Protein AF-A0A7W0HEV1-F1 (afdb_monomer)

Radius of gyration: 29.66 Å; Cα contacts (8 Å, |Δi|>4): 261; chains: 1; bounding box: 77×76×91 Å

Structure (mmCIF, N/CA/C/O backbone):
data_AF-A0A7W0HEV1-F1
#
_entry.id   AF-A0A7W0HEV1-F1
#
loop_
_atom_site.group_PDB
_atom_site.id
_atom_site.type_symbol
_atom_site.label_atom_id
_atom_site.label_alt_id
_atom_site.label_comp_id
_atom_site.label_asym_id
_atom_site.label_entity_id
_atom_site.label_seq_id
_atom_site.pdbx_PDB_ins_code
_atom_site.Cartn_x
_atom_site.Cartn_y
_atom_site.Cartn_z
_atom_site.occupancy
_atom_site.B_iso_or_equiv
_atom_site.auth_seq_id
_atom_site.auth_comp_id
_atom_site.auth_asym_id
_atom_site.auth_atom_id
_atom_site.pdbx_PDB_model_num
ATOM 1 N N . MET A 1 1 ? 50.557 -31.890 29.088 1.00 44.44 1 MET A N 1
ATOM 2 C CA . MET A 1 1 ? 49.153 -32.323 28.940 1.00 44.44 1 MET A CA 1
ATOM 3 C C . MET A 1 1 ? 48.335 -31.052 28.917 1.00 44.44 1 MET A C 1
ATOM 5 O O . MET A 1 1 ? 48.444 -30.277 29.854 1.00 44.44 1 MET A O 1
ATOM 9 N N . ALA A 1 2 ? 47.738 -30.765 27.765 1.00 43.56 2 ALA A N 1
ATOM 10 C CA . ALA A 1 2 ? 47.211 -29.458 27.396 1.00 43.56 2 ALA A CA 1
ATOM 11 C C . ALA A 1 2 ? 45.833 -29.203 28.022 1.00 43.56 2 ALA A C 1
ATOM 13 O O . ALA A 1 2 ? 44.987 -30.096 28.024 1.00 43.56 2 ALA A O 1
ATOM 14 N N . GLU A 1 3 ? 45.642 -27.990 28.539 1.00 41.56 3 GLU A N 1
ATOM 15 C CA . GLU A 1 3 ? 44.347 -27.442 28.951 1.00 41.56 3 GLU A CA 1
ATOM 16 C C . GLU A 1 3 ? 43.395 -27.307 27.748 1.00 41.56 3 GLU A C 1
ATOM 18 O O . GLU A 1 3 ? 43.849 -27.019 26.635 1.00 41.56 3 GLU A O 1
ATOM 23 N N . PRO A 1 4 ? 42.076 -27.481 27.942 1.00 41.31 4 PRO A N 1
ATOM 24 C CA . PRO A 1 4 ? 41.099 -27.269 26.888 1.00 41.31 4 PRO A CA 1
ATOM 25 C C . PRO A 1 4 ? 40.810 -25.771 26.730 1.00 41.31 4 PRO A C 1
ATOM 27 O O . PRO A 1 4 ? 40.399 -25.103 27.675 1.00 41.31 4 PRO A O 1
ATOM 30 N N . GLN A 1 5 ? 41.012 -25.244 25.519 1.00 38.47 5 GLN A N 1
ATOM 31 C CA . GLN A 1 5 ? 40.600 -23.887 25.171 1.00 38.47 5 GLN A CA 1
ATOM 32 C C . GLN A 1 5 ? 39.076 -23.808 25.036 1.00 38.47 5 GLN A C 1
ATOM 34 O O . GLN A 1 5 ? 38.483 -24.450 24.168 1.00 38.47 5 GLN A O 1
ATOM 39 N N . GLU A 1 6 ? 38.456 -22.989 25.883 1.00 37.66 6 GLU A N 1
ATOM 40 C CA . GLU A 1 6 ? 37.070 -22.555 25.743 1.00 37.66 6 GLU A CA 1
ATOM 41 C C . GLU A 1 6 ? 36.923 -21.693 24.479 1.00 37.66 6 GLU A C 1
ATOM 43 O O . GLU A 1 6 ? 37.482 -20.599 24.370 1.00 37.66 6 GLU A O 1
ATOM 48 N N . SER A 1 7 ? 36.162 -22.179 23.495 1.00 38.53 7 SER A N 1
ATOM 49 C CA . SER A 1 7 ? 35.785 -21.383 22.330 1.00 38.53 7 SER A CA 1
ATOM 50 C C . SER A 1 7 ? 34.657 -20.423 22.717 1.00 38.53 7 SER A C 1
ATOM 52 O O . SER A 1 7 ? 33.479 -20.793 22.732 1.00 38.53 7 SER A O 1
ATOM 54 N N . HIS A 1 8 ? 34.999 -19.175 23.020 1.00 38.31 8 HIS A N 1
ATOM 55 C CA . HIS A 1 8 ? 34.017 -18.102 23.136 1.00 38.31 8 HIS A CA 1
ATOM 56 C C . HIS A 1 8 ? 33.424 -17.788 21.755 1.00 38.31 8 HIS A C 1
ATOM 58 O O . HIS A 1 8 ? 34.002 -17.052 20.957 1.00 38.31 8 HIS A O 1
ATOM 64 N N . ALA A 1 9 ? 32.248 -18.350 21.478 1.00 36.09 9 ALA A N 1
ATOM 65 C CA . ALA A 1 9 ? 31.390 -17.923 20.383 1.00 36.09 9 ALA A CA 1
ATOM 66 C C . ALA A 1 9 ? 30.832 -16.526 20.706 1.00 36.09 9 ALA A C 1
ATOM 68 O O . ALA A 1 9 ? 29.976 -16.354 21.575 1.00 36.09 9 ALA A O 1
ATOM 69 N N . THR A 1 10 ? 31.337 -15.505 20.022 1.00 37.16 10 THR A N 1
ATOM 70 C CA . THR A 1 10 ? 30.823 -14.138 20.089 1.00 37.16 10 THR A CA 1
ATOM 71 C C . THR A 1 10 ? 29.495 -14.054 19.336 1.00 37.16 10 THR A C 1
ATOM 73 O O . THR A 1 10 ? 29.441 -13.936 18.116 1.00 37.16 10 THR A O 1
ATOM 76 N N . ALA A 1 11 ? 28.387 -14.112 20.076 1.00 34.09 11 ALA A N 1
ATOM 77 C CA . ALA A 1 11 ? 27.060 -13.811 19.554 1.00 34.09 11 ALA A CA 1
ATOM 78 C C . ALA A 1 11 ? 26.985 -12.323 19.160 1.00 34.09 11 ALA A C 1
ATOM 80 O O . ALA A 1 11 ? 26.887 -11.440 20.018 1.00 34.09 11 ALA A O 1
ATOM 81 N N . SER A 1 12 ? 27.043 -12.028 17.858 1.00 35.62 12 SER A N 1
ATOM 82 C CA . SER A 1 12 ? 26.812 -10.680 17.341 1.00 35.62 12 SER A CA 1
ATOM 83 C C . SER A 1 12 ? 25.342 -10.308 17.543 1.00 35.62 12 SER A C 1
ATOM 85 O O . SER A 1 12 ? 24.451 -10.810 16.859 1.00 35.62 12 SER A O 1
ATOM 87 N N . LYS A 1 13 ? 25.076 -9.421 18.503 1.00 33.53 13 LYS A N 1
ATOM 88 C CA . LYS A 1 13 ? 23.763 -8.799 18.696 1.00 33.53 13 LYS A CA 1
ATOM 89 C C . LYS A 1 13 ? 23.487 -7.846 17.531 1.00 33.53 13 LYS A C 1
ATOM 91 O O . LYS A 1 13 ? 23.897 -6.687 17.567 1.00 33.53 13 LYS A O 1
ATOM 96 N N . THR A 1 14 ? 22.789 -8.317 16.504 1.00 34.00 14 THR A N 1
ATOM 97 C CA . THR A 1 14 ? 22.269 -7.454 15.438 1.00 34.00 14 THR A CA 1
ATOM 98 C C . THR A 1 14 ? 21.123 -6.617 16.007 1.00 34.00 14 THR A C 1
ATOM 100 O O . THR A 1 14 ? 20.032 -7.120 16.271 1.00 34.00 14 THR A O 1
ATOM 103 N N . ARG A 1 15 ? 21.390 -5.331 16.262 1.00 31.39 15 ARG A N 1
ATOM 104 C CA . ARG A 1 15 ? 20.366 -4.333 16.598 1.00 31.39 15 ARG A CA 1
ATOM 105 C C . ARG A 1 15 ? 19.534 -4.078 15.343 1.00 31.39 15 ARG A C 1
ATOM 107 O O . ARG A 1 15 ? 20.060 -3.592 14.348 1.00 31.39 15 ARG A O 1
ATOM 114 N N . TRP A 1 16 ? 18.244 -4.381 15.407 1.00 29.89 16 TRP A N 1
ATOM 115 C CA . TRP A 1 16 ? 17.273 -3.965 14.401 1.00 29.89 16 TRP A CA 1
ATOM 116 C C . TRP A 1 16 ? 17.104 -2.447 14.498 1.00 29.89 16 TRP A C 1
ATOM 118 O O . TRP A 1 16 ? 16.630 -1.928 15.510 1.00 29.89 16 TRP A O 1
ATOM 128 N N . ALA A 1 17 ? 17.545 -1.722 13.474 1.00 26.89 17 ALA A N 1
ATOM 129 C CA . ALA A 1 17 ? 17.265 -0.302 13.347 1.00 26.89 17 ALA A CA 1
ATOM 130 C C . ALA A 1 17 ? 15.838 -0.138 12.807 1.00 26.89 17 ALA A C 1
ATOM 132 O O . ALA A 1 17 ? 15.566 -0.442 11.648 1.00 26.89 17 ALA A O 1
ATOM 133 N N . LYS A 1 18 ? 14.926 0.344 13.659 1.00 32.16 18 LYS A N 1
ATOM 134 C CA . LYS A 1 18 ? 13.652 0.939 13.236 1.00 32.16 18 LYS A CA 1
ATOM 135 C C . LYS A 1 18 ? 13.965 2.093 12.278 1.00 32.16 18 LYS A C 1
ATOM 137 O O . LYS A 1 18 ? 14.488 3.113 12.716 1.00 32.16 18 LYS A O 1
ATOM 142 N N . VAL A 1 19 ? 13.618 1.957 11.001 1.00 30.08 19 VAL A N 1
ATOM 143 C CA . VAL A 1 19 ? 13.521 3.094 10.074 1.00 30.08 19 VAL A CA 1
ATOM 144 C C . VAL A 1 19 ? 12.042 3.439 9.948 1.00 30.08 19 VAL A C 1
ATOM 146 O O . VAL A 1 19 ? 11.357 3.033 9.017 1.00 30.08 19 VAL A O 1
ATOM 149 N N . GLY A 1 20 ? 11.536 4.140 10.961 1.00 30.14 20 GLY A N 1
ATOM 150 C CA . GLY A 1 20 ? 10.302 4.909 10.863 1.00 30.14 20 GLY A CA 1
ATOM 151 C C . GLY A 1 20 ? 10.676 6.352 10.552 1.00 30.14 20 GLY A C 1
ATOM 152 O O . GLY A 1 20 ? 11.444 6.959 11.294 1.00 30.14 20 GLY A O 1
ATOM 153 N N . GLY A 1 21 ? 10.163 6.891 9.451 1.00 25.61 21 GLY A N 1
ATOM 154 C CA . GLY A 1 21 ? 10.382 8.286 9.093 1.00 25.61 21 GLY A CA 1
ATOM 155 C C . GLY A 1 21 ? 9.928 8.587 7.675 1.00 25.61 21 GLY A C 1
ATOM 156 O O . GLY A 1 21 ? 10.726 8.576 6.744 1.00 25.61 21 GLY A O 1
ATOM 157 N N . THR A 1 22 ? 8.644 8.875 7.491 1.00 26.92 22 THR A N 1
ATOM 158 C CA . THR A 1 22 ? 8.189 9.602 6.304 1.00 26.92 22 THR A CA 1
ATOM 159 C C . THR A 1 22 ? 7.229 10.684 6.755 1.00 26.92 22 THR A C 1
ATOM 161 O O . THR A 1 22 ? 6.085 10.427 7.111 1.00 26.92 22 THR A O 1
ATOM 164 N N . VAL A 1 23 ? 7.742 11.907 6.756 1.00 28.78 23 VAL A N 1
ATOM 165 C CA . VAL A 1 23 ? 6.963 13.139 6.688 1.00 28.78 23 VAL A CA 1
ATOM 166 C C . VAL A 1 23 ? 7.590 13.959 5.559 1.00 28.78 23 VAL A C 1
ATOM 168 O O . VAL A 1 23 ? 8.812 13.905 5.404 1.00 28.78 23 VAL A O 1
ATOM 171 N N . LEU A 1 24 ? 6.744 14.745 4.871 1.00 27.00 24 LEU A N 1
ATOM 172 C CA . LEU A 1 24 ? 7.014 15.831 3.902 1.00 27.00 24 LEU A CA 1
ATOM 173 C C . LEU A 1 24 ? 6.941 15.406 2.416 1.00 27.00 24 LEU A C 1
ATOM 175 O O . LEU A 1 24 ? 7.402 14.328 2.076 1.00 27.00 24 LEU A O 1
ATOM 179 N N . PHE A 1 25 ? 6.421 16.177 1.446 1.00 27.62 25 PHE A N 1
ATOM 180 C CA . PHE A 1 25 ? 5.795 17.515 1.350 1.00 27.62 25 PHE A CA 1
ATOM 181 C C . PHE A 1 25 ? 5.140 17.617 -0.060 1.00 27.62 25 PHE A C 1
ATOM 183 O O . PHE A 1 25 ? 5.648 17.014 -0.999 1.00 27.62 25 PHE A O 1
ATOM 190 N N . PHE A 1 26 ? 4.111 18.450 -0.252 1.00 28.22 26 PHE A N 1
ATOM 191 C CA . P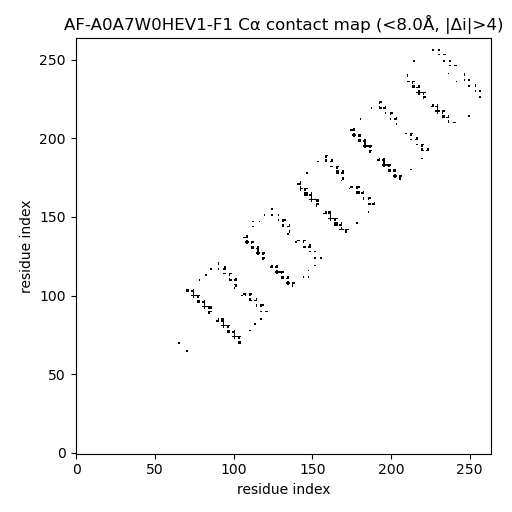HE A 1 26 ? 3.719 19.051 -1.549 1.00 28.22 26 PHE A CA 1
ATOM 192 C C . PHE A 1 26 ? 3.239 20.481 -1.249 1.00 28.22 26 PHE A C 1
ATOM 194 O O . PHE A 1 26 ? 2.582 20.676 -0.233 1.00 28.22 26 PHE A O 1
ATOM 201 N N . GLY A 1 27 ? 3.475 21.539 -2.019 1.00 25.70 27 GLY A N 1
ATOM 202 C CA . GLY A 1 27 ? 4.114 21.744 -3.313 1.00 25.70 27 GLY A CA 1
ATOM 203 C C . GLY A 1 27 ? 3.844 23.203 -3.727 1.00 25.70 27 GLY A C 1
ATOM 204 O O . GLY A 1 27 ? 2.863 23.795 -3.280 1.00 25.70 27 GLY A O 1
ATOM 205 N N . ALA A 1 28 ? 4.696 23.796 -4.562 1.00 27.77 28 ALA A N 1
ATOM 206 C CA . ALA A 1 28 ? 4.370 25.022 -5.294 1.00 27.77 28 ALA A CA 1
ATOM 207 C C . ALA A 1 28 ? 5.185 25.058 -6.595 1.00 27.77 28 ALA A C 1
ATOM 209 O O . ALA A 1 28 ? 6.410 25.146 -6.565 1.00 27.77 28 ALA A O 1
ATOM 210 N N . ILE A 1 29 ? 4.492 24.941 -7.729 1.00 32.34 29 ILE A N 1
ATOM 211 C CA . ILE A 1 29 ? 5.048 25.040 -9.083 1.00 32.34 29 ILE A CA 1
ATOM 212 C C . ILE A 1 29 ? 4.895 26.485 -9.566 1.00 32.34 29 ILE A C 1
ATOM 214 O O . ILE A 1 29 ? 3.825 27.080 -9.438 1.00 32.34 29 ILE A O 1
ATOM 218 N N . ALA A 1 30 ? 5.974 27.027 -10.131 1.00 29.83 30 ALA A N 1
ATOM 219 C CA . ALA A 1 30 ? 6.026 28.331 -10.779 1.00 29.83 30 ALA A CA 1
ATOM 220 C C . ALA A 1 30 ? 5.454 28.279 -12.209 1.00 29.83 30 ALA A C 1
ATOM 222 O O . ALA A 1 30 ? 5.730 27.353 -12.970 1.00 29.83 30 ALA A O 1
ATOM 223 N N . PHE A 1 31 ? 4.686 29.307 -12.576 1.00 28.75 31 PHE A N 1
ATOM 224 C CA . PHE A 1 31 ? 4.221 29.586 -13.937 1.00 28.75 31 PHE A CA 1
ATOM 225 C C . PHE A 1 31 ? 5.297 30.364 -14.713 1.00 28.75 31 PHE A C 1
ATOM 227 O O . PHE A 1 31 ? 5.815 31.356 -14.203 1.00 28.75 31 PHE A O 1
ATOM 234 N N . PHE A 1 32 ? 5.577 29.981 -15.963 1.00 28.45 32 PHE A N 1
ATOM 235 C CA . PHE A 1 32 ? 6.301 30.821 -16.924 1.00 28.45 32 PHE A CA 1
ATOM 236 C C . PHE A 1 32 ? 5.481 30.923 -18.215 1.00 28.45 32 PHE A C 1
ATOM 238 O O . PHE A 1 32 ? 5.118 29.906 -18.803 1.00 28.45 32 PHE A O 1
ATOM 245 N N . VAL A 1 33 ? 5.167 32.150 -18.640 1.00 30.70 33 VAL A N 1
ATOM 246 C CA . VAL A 1 33 ? 4.438 32.468 -19.877 1.00 30.70 33 VAL A CA 1
ATOM 247 C C . VAL A 1 33 ? 5.233 33.519 -20.661 1.00 30.70 33 VAL A C 1
ATOM 249 O O . VAL A 1 33 ? 5.411 34.624 -20.168 1.00 30.70 33 VAL A O 1
ATOM 252 N N . GLY A 1 34 ? 5.684 33.133 -21.862 1.00 27.16 34 GLY A N 1
ATOM 253 C CA . GLY A 1 34 ? 5.448 33.809 -23.155 1.00 27.16 34 GLY A CA 1
ATOM 254 C C . GLY A 1 34 ? 6.052 35.187 -23.512 1.00 27.16 34 GLY A C 1
ATOM 255 O O . GLY A 1 34 ? 5.887 36.155 -22.782 1.00 27.16 34 GLY A O 1
ATOM 256 N N . GLY A 1 35 ? 6.562 35.263 -24.758 1.00 27.09 35 GLY A N 1
ATOM 257 C CA . GLY A 1 35 ? 6.649 36.456 -25.639 1.00 27.09 35 GLY A CA 1
ATOM 258 C C . GLY A 1 35 ? 8.032 37.128 -25.700 1.00 27.09 35 GLY A C 1
ATOM 259 O O . GLY A 1 35 ? 8.653 37.317 -24.665 1.00 27.09 35 GLY A O 1
ATOM 260 N N . ASP A 1 36 ? 8.623 37.549 -26.824 1.00 31.27 36 ASP A N 1
ATOM 261 C CA . ASP A 1 36 ? 8.283 37.583 -28.258 1.00 31.27 36 ASP A CA 1
ATOM 262 C C . ASP A 1 36 ? 9.591 37.877 -29.061 1.00 31.27 36 ASP A C 1
ATOM 264 O O . ASP A 1 36 ? 10.604 38.242 -28.454 1.00 31.27 36 ASP A O 1
ATOM 268 N N . PRO A 1 37 ? 9.617 37.743 -30.405 1.00 45.28 37 PRO A N 1
ATOM 269 C CA . PRO A 1 37 ? 10.819 37.861 -31.241 1.00 45.28 37 PRO A CA 1
ATOM 270 C C . PRO A 1 37 ? 11.002 39.263 -31.860 1.00 45.28 37 PRO A C 1
ATOM 272 O O . PRO A 1 37 ? 10.030 39.969 -32.123 1.00 45.28 37 PRO A O 1
ATOM 275 N N . SER A 1 38 ? 12.243 39.667 -32.174 1.00 30.64 38 SER A N 1
ATOM 276 C CA . SER A 1 38 ? 12.538 40.823 -33.048 1.00 30.64 38 SER A CA 1
ATOM 277 C C . SER A 1 38 ? 13.964 40.793 -33.641 1.00 30.64 38 SER A C 1
ATOM 279 O O . SER A 1 38 ? 14.820 40.071 -33.131 1.00 30.64 38 SER A O 1
ATOM 281 N N . PRO A 1 39 ? 14.208 41.509 -34.761 1.00 38.47 39 PRO A N 1
ATOM 282 C CA . PRO A 1 39 ? 15.045 41.041 -35.867 1.00 38.47 39 PRO A CA 1
ATOM 283 C C . PRO A 1 39 ? 16.439 41.686 -35.906 1.00 38.47 39 PRO A C 1
ATOM 285 O O . PRO A 1 39 ? 16.631 42.801 -35.427 1.00 38.47 39 PRO A O 1
ATOM 288 N N . VAL A 1 40 ? 17.400 41.033 -36.571 1.00 35.78 40 VAL A N 1
ATOM 289 C CA . VAL A 1 40 ? 18.682 41.661 -36.933 1.00 35.78 40 VAL A CA 1
ATOM 290 C C . VAL A 1 40 ? 18.852 41.687 -38.448 1.00 35.78 40 VAL A C 1
ATOM 292 O O . VAL A 1 40 ? 18.612 40.712 -39.157 1.00 35.78 40 VAL A O 1
ATOM 295 N N . ALA A 1 41 ? 19.211 42.882 -38.904 1.00 32.38 41 ALA A N 1
ATOM 296 C CA . ALA A 1 41 ? 19.242 43.353 -40.270 1.00 32.38 41 ALA A CA 1
ATOM 297 C C . ALA A 1 41 ? 20.389 42.787 -41.121 1.00 32.38 41 ALA A C 1
ATOM 299 O O . ALA A 1 41 ? 21.406 42.291 -40.643 1.00 32.38 41 ALA A O 1
ATOM 300 N N . SER A 1 42 ? 20.174 42.940 -42.425 1.00 33.56 42 SER A N 1
ATOM 301 C CA . SER A 1 42 ? 21.026 42.578 -43.548 1.00 33.56 42 SER A CA 1
ATOM 302 C C . SER A 1 42 ? 22.430 43.182 -43.531 1.00 33.56 42 SER A C 1
ATOM 304 O O . SER A 1 42 ? 22.607 44.374 -43.287 1.00 33.56 42 SER A O 1
ATOM 306 N N . GLN A 1 43 ? 23.387 42.412 -44.051 1.00 35.78 43 GLN A N 1
ATOM 307 C CA . GLN A 1 43 ? 24.466 42.965 -44.862 1.00 35.78 43 GLN A CA 1
ATOM 308 C C . GLN A 1 43 ? 24.737 42.057 -46.068 1.00 35.78 43 GLN A C 1
ATOM 310 O O . GLN A 1 43 ? 25.023 40.871 -45.940 1.00 35.78 43 GLN A O 1
ATOM 315 N N . ARG A 1 44 ? 24.581 42.642 -47.261 1.00 36.88 44 ARG A N 1
ATOM 316 C CA . ARG A 1 44 ? 25.017 42.099 -48.551 1.00 36.88 44 ARG A CA 1
ATOM 317 C C . ARG A 1 44 ? 26.511 42.368 -48.713 1.00 36.88 44 ARG A C 1
ATOM 319 O O . ARG A 1 44 ? 26.904 43.518 -48.557 1.00 36.88 44 ARG A O 1
ATOM 326 N N . ALA A 1 45 ? 27.278 41.381 -49.171 1.00 33.78 45 ALA A N 1
ATOM 327 C CA . ALA A 1 45 ? 28.400 41.582 -50.094 1.00 33.78 45 ALA A CA 1
ATOM 328 C C . ALA A 1 45 ? 28.925 40.238 -50.627 1.00 33.78 45 ALA A C 1
ATOM 330 O O . ALA A 1 45 ? 29.067 39.286 -49.868 1.00 33.78 45 ALA A O 1
ATOM 331 N N . GLY A 1 46 ? 29.277 40.208 -51.916 1.00 36.00 46 GLY A N 1
ATOM 332 C CA . GLY A 1 46 ? 30.267 39.271 -52.457 1.00 36.00 46 GLY A CA 1
ATOM 333 C C . GLY A 1 46 ? 29.720 38.091 -53.254 1.00 36.00 46 GLY A C 1
ATOM 334 O O . GLY A 1 46 ? 29.732 36.960 -52.784 1.00 36.00 46 GLY A O 1
ATOM 335 N N . ALA A 1 47 ? 29.313 38.338 -54.500 1.00 38.78 47 ALA A N 1
ATOM 336 C CA . ALA A 1 47 ? 29.239 37.286 -55.506 1.00 38.78 47 ALA A CA 1
ATOM 337 C C . ALA A 1 47 ? 30.665 36.816 -55.842 1.00 38.78 47 ALA A C 1
ATOM 339 O O . ALA A 1 47 ? 31.486 37.613 -56.290 1.00 38.78 47 ALA A O 1
ATOM 340 N N . SER A 1 48 ? 30.944 35.529 -55.641 1.00 41.94 48 SER A N 1
ATOM 341 C CA . SER A 1 48 ? 32.100 34.853 -56.226 1.00 41.94 48 SER A CA 1
ATOM 342 C C . SER A 1 48 ? 31.648 33.473 -56.692 1.00 41.94 48 SER A C 1
ATOM 344 O O . SER A 1 48 ? 31.146 32.664 -55.914 1.00 41.94 48 SER A O 1
ATOM 346 N N . THR A 1 49 ? 31.723 33.250 -57.998 1.00 45.22 49 THR A N 1
ATOM 347 C CA . THR A 1 49 ? 31.275 32.035 -58.678 1.00 45.22 49 THR A CA 1
ATOM 348 C C . THR A 1 49 ? 32.210 30.873 -58.354 1.00 45.22 49 THR A C 1
ATOM 350 O O . THR A 1 49 ? 33.331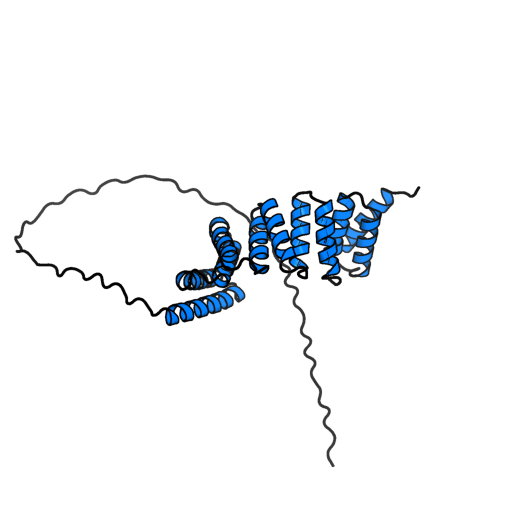 30.825 -58.858 1.00 45.22 49 THR A O 1
ATOM 353 N N . VAL A 1 50 ? 31.738 29.918 -57.553 1.00 44.78 50 VAL A N 1
ATOM 354 C CA . VAL A 1 50 ? 32.362 28.598 -57.385 1.00 44.78 50 VAL A CA 1
ATOM 355 C C . VAL A 1 50 ? 31.424 27.571 -58.021 1.00 44.78 50 VAL A C 1
ATOM 357 O O . VAL A 1 50 ? 30.227 27.570 -57.743 1.00 44.78 50 VAL A O 1
ATOM 360 N N . GLY A 1 51 ? 31.954 26.755 -58.939 1.00 44.78 51 GLY A N 1
ATOM 361 C CA . GLY A 1 51 ? 31.206 25.714 -59.655 1.00 44.78 51 GLY A CA 1
ATOM 362 C C . GLY A 1 51 ? 30.586 24.662 -58.721 1.00 44.78 51 GLY A C 1
ATOM 363 O O . GLY A 1 51 ? 30.875 24.654 -57.524 1.00 44.78 51 GLY A O 1
ATOM 364 N N . PRO A 1 52 ? 29.726 23.764 -59.236 1.00 47.78 52 PRO A N 1
ATOM 365 C CA . PRO A 1 52 ? 28.965 22.844 -58.400 1.00 47.78 52 PRO A CA 1
ATOM 366 C C . PRO A 1 52 ? 29.900 21.866 -57.678 1.00 47.78 52 PRO A C 1
ATOM 368 O O . PRO A 1 52 ? 30.389 20.896 -58.256 1.00 47.78 52 PRO A O 1
ATOM 371 N N . VAL A 1 53 ? 30.129 22.111 -56.387 1.00 48.28 53 VAL A N 1
ATOM 372 C CA . VAL A 1 53 ? 30.693 21.121 -55.471 1.00 48.28 53 VAL A CA 1
ATOM 373 C C . VAL A 1 53 ? 29.607 20.081 -55.238 1.00 48.28 53 VAL A C 1
ATOM 375 O O . VAL A 1 53 ? 28.581 20.346 -54.614 1.00 48.28 53 VAL A O 1
ATOM 378 N N . ARG A 1 54 ? 29.813 18.886 -55.787 1.00 51.06 54 ARG A N 1
ATOM 379 C CA . ARG A 1 54 ? 28.972 17.722 -55.524 1.00 51.06 54 ARG A CA 1
ATOM 380 C C . ARG A 1 54 ? 29.237 17.291 -54.079 1.00 51.06 54 ARG A C 1
ATOM 382 O O . ARG A 1 54 ? 30.240 16.638 -53.810 1.00 51.06 54 ARG A O 1
ATOM 389 N N . LEU A 1 55 ? 28.377 17.709 -53.151 1.00 42.75 55 LEU A N 1
ATOM 390 C CA . LEU A 1 55 ? 28.383 17.177 -51.788 1.00 42.75 55 LEU A CA 1
ATOM 391 C C . LEU A 1 55 ? 28.148 15.659 -51.880 1.00 42.75 55 LEU A C 1
ATOM 393 O O . LEU A 1 55 ? 27.199 15.250 -52.561 1.00 42.75 55 LEU A O 1
ATOM 397 N N . PRO A 1 56 ? 28.985 14.806 -51.263 1.00 42.78 56 PRO A N 1
ATOM 398 C CA . PRO A 1 56 ? 28.631 13.404 -51.128 1.00 42.78 56 PRO A CA 1
ATOM 399 C C . PRO A 1 56 ? 27.335 13.340 -50.319 1.00 42.78 56 PRO A C 1
ATOM 401 O O . PRO A 1 56 ? 27.210 14.005 -49.290 1.00 42.78 56 PRO A O 1
ATOM 404 N N . ALA A 1 57 ? 26.358 12.581 -50.819 1.00 47.31 57 ALA A N 1
ATOM 405 C CA . ALA A 1 57 ? 25.158 12.259 -50.065 1.00 47.31 57 ALA A CA 1
ATOM 406 C C . ALA A 1 57 ? 25.599 11.759 -48.686 1.00 47.31 57 ALA A C 1
ATOM 408 O O . ALA A 1 57 ? 26.375 10.804 -48.602 1.00 47.31 57 ALA A O 1
ATOM 409 N N . ALA A 1 58 ? 25.169 12.448 -47.628 1.00 42.91 58 ALA A N 1
ATOM 410 C CA . ALA A 1 58 ? 25.345 11.969 -46.272 1.00 42.91 58 ALA A CA 1
ATOM 411 C C . ALA A 1 58 ? 24.644 10.612 -46.211 1.00 42.91 58 ALA A C 1
ATOM 413 O O . ALA A 1 58 ? 23.418 10.537 -46.245 1.00 42.91 58 ALA A O 1
ATOM 414 N N . ALA A 1 59 ? 25.429 9.537 -46.227 1.00 46.19 59 ALA A N 1
ATOM 415 C CA . ALA A 1 59 ? 24.931 8.235 -45.857 1.00 46.19 59 ALA A CA 1
ATOM 416 C C . ALA A 1 59 ? 24.445 8.395 -44.419 1.00 46.19 59 ALA A C 1
ATOM 418 O O . ALA A 1 59 ? 25.256 8.596 -43.514 1.00 46.19 59 ALA A O 1
ATOM 419 N N . GLU A 1 60 ? 23.129 8.383 -44.226 1.00 44.69 60 GLU A N 1
ATOM 420 C CA . GLU A 1 60 ? 22.532 8.128 -42.926 1.00 44.69 60 GLU A CA 1
ATOM 421 C C . GLU A 1 60 ? 23.033 6.747 -42.505 1.00 44.69 60 GLU A C 1
ATOM 423 O O . GLU A 1 60 ? 22.477 5.710 -42.860 1.00 44.69 60 GLU A O 1
ATOM 428 N N . SER A 1 61 ? 24.179 6.723 -41.829 1.00 45.75 61 SER A N 1
ATOM 429 C CA . SER A 1 61 ? 24.697 5.531 -41.193 1.00 45.75 61 SER A CA 1
ATOM 430 C C . SER A 1 61 ? 23.778 5.268 -40.014 1.00 45.75 61 SER A C 1
ATOM 432 O O . SER A 1 61 ? 24.016 5.755 -38.908 1.00 45.75 61 SER A O 1
ATOM 434 N N . THR A 1 62 ? 22.685 4.549 -40.256 1.00 47.97 62 THR A N 1
ATOM 435 C CA . THR A 1 62 ? 21.914 3.958 -39.171 1.00 47.97 62 THR A CA 1
ATOM 436 C C . THR A 1 62 ? 22.898 3.119 -38.356 1.00 47.97 62 THR A C 1
ATOM 438 O O . THR A 1 62 ? 23.540 2.232 -38.936 1.00 47.97 62 THR A O 1
ATOM 441 N N . PRO A 1 63 ? 23.105 3.418 -37.062 1.00 52.28 63 PRO A N 1
ATOM 442 C CA . PRO A 1 63 ? 24.017 2.637 -36.243 1.00 52.28 63 PRO A CA 1
ATOM 443 C C . PRO A 1 63 ? 23.586 1.163 -36.273 1.00 52.28 63 PRO A C 1
ATOM 445 O O . PRO A 1 63 ? 22.391 0.881 -36.400 1.00 52.28 63 PRO A O 1
ATOM 448 N N . PRO A 1 64 ? 24.534 0.214 -36.200 1.00 58.00 64 PRO A N 1
ATOM 449 C CA . PRO A 1 64 ? 24.204 -1.202 -36.261 1.00 58.00 64 PRO A CA 1
ATOM 450 C C . PRO A 1 64 ? 23.211 -1.552 -35.148 1.00 58.00 64 PRO A C 1
ATOM 452 O O . PRO A 1 64 ? 23.493 -1.332 -33.969 1.00 58.00 64 PRO A O 1
ATOM 455 N N . VAL A 1 65 ? 22.053 -2.095 -35.531 1.00 65.81 65 VAL A N 1
ATOM 456 C CA . VAL A 1 65 ? 21.069 -2.638 -34.588 1.00 65.81 65 VAL A CA 1
ATOM 457 C C . VAL A 1 65 ? 21.747 -3.789 -33.849 1.00 65.81 65 VAL A C 1
ATOM 459 O O . VAL A 1 65 ? 22.208 -4.749 -34.469 1.00 65.81 65 VAL A O 1
ATOM 462 N N . ALA A 1 66 ? 21.885 -3.664 -32.530 1.00 70.25 66 ALA A N 1
ATOM 463 C CA . ALA A 1 66 ? 22.487 -4.713 -31.720 1.00 70.25 66 ALA A CA 1
ATOM 464 C C . ALA A 1 66 ? 21.647 -6.003 -31.821 1.00 70.25 66 ALA A C 1
ATOM 466 O O . ALA A 1 66 ? 20.420 -5.923 -31.900 1.00 70.25 66 ALA A O 1
ATOM 467 N N . PRO A 1 67 ? 22.275 -7.194 -31.815 1.00 78.06 67 PRO A N 1
ATOM 468 C CA . PRO A 1 67 ? 21.530 -8.448 -31.843 1.00 78.06 67 PRO A CA 1
ATOM 469 C C . PRO A 1 67 ? 20.614 -8.547 -30.615 1.00 78.06 67 PRO A C 1
ATOM 471 O O . PRO A 1 67 ? 21.022 -8.163 -29.518 1.00 78.06 67 PRO A O 1
ATOM 474 N N . GLU A 1 68 ? 19.408 -9.098 -30.782 1.00 75.50 68 GLU A N 1
ATOM 475 C CA . GLU A 1 68 ? 18.368 -9.170 -29.736 1.00 75.50 68 GLU A CA 1
ATOM 476 C C . GLU A 1 68 ? 18.894 -9.713 -28.396 1.00 75.50 68 GLU A C 1
ATOM 478 O O . GLU A 1 68 ? 18.604 -9.162 -27.337 1.00 75.50 68 GLU A O 1
ATOM 483 N N . GLY A 1 69 ? 19.756 -10.735 -28.428 1.00 74.75 69 GLY A N 1
ATOM 484 C CA . GLY A 1 69 ? 20.360 -11.299 -27.216 1.00 74.75 69 GLY A CA 1
ATOM 485 C C . GLY A 1 69 ? 21.256 -10.323 -26.441 1.00 74.75 69 GLY A C 1
ATOM 486 O O . GLY A 1 69 ? 21.309 -10.383 -25.215 1.00 74.75 69 GLY A O 1
ATOM 487 N N . ARG A 1 70 ? 21.930 -9.392 -27.131 1.00 81.31 70 ARG A N 1
ATOM 488 C CA . ARG A 1 70 ? 22.717 -8.330 -26.487 1.00 81.31 70 ARG A CA 1
ATOM 489 C C . ARG A 1 70 ? 21.805 -7.273 -25.870 1.00 81.31 70 ARG A C 1
ATOM 491 O O . ARG A 1 70 ? 22.056 -6.870 -24.744 1.00 81.31 70 ARG A O 1
ATOM 498 N N . LEU A 1 71 ? 20.730 -6.890 -26.563 1.00 79.50 71 LEU A N 1
ATOM 499 C CA . LEU A 1 71 ? 19.743 -5.938 -26.042 1.00 79.50 71 LEU A CA 1
ATOM 500 C C . LEU A 1 71 ? 19.072 -6.458 -24.768 1.00 79.50 71 LEU A C 1
ATOM 502 O O . LEU A 1 71 ? 18.955 -5.721 -23.794 1.00 79.50 71 LEU A O 1
ATOM 506 N N . LEU A 1 72 ? 18.711 -7.744 -24.733 1.00 83.00 72 LEU A N 1
ATOM 507 C CA . LEU A 1 72 ? 18.158 -8.372 -23.533 1.00 83.00 72 LEU A CA 1
ATOM 508 C C . LEU A 1 72 ? 19.171 -8.412 -22.382 1.00 83.00 72 LEU A C 1
ATOM 510 O O . LEU A 1 72 ? 18.813 -8.111 -21.246 1.00 83.00 72 LEU A O 1
ATOM 514 N N . HIS A 1 73 ? 20.435 -8.749 -22.655 1.00 87.19 73 HIS A N 1
ATOM 515 C CA . HIS A 1 73 ? 21.486 -8.725 -21.633 1.00 87.19 73 HIS A CA 1
ATOM 516 C C . HIS A 1 73 ? 21.698 -7.316 -21.058 1.00 87.19 73 HIS A C 1
ATOM 518 O O . HIS A 1 73 ? 21.727 -7.144 -19.838 1.00 87.19 73 HIS A O 1
ATOM 524 N N . ASP A 1 74 ? 21.785 -6.309 -21.929 1.00 88.75 74 ASP A N 1
ATOM 525 C CA . ASP A 1 74 ? 21.957 -4.909 -21.543 1.00 88.75 74 ASP A CA 1
ATOM 526 C C . ASP A 1 74 ? 20.738 -4.405 -20.743 1.00 88.75 74 ASP A C 1
ATOM 528 O O . ASP A 1 74 ? 20.914 -3.736 -19.724 1.00 88.75 74 ASP A O 1
ATOM 532 N N . ALA A 1 75 ? 19.516 -4.808 -21.118 1.00 91.38 75 ALA A N 1
ATOM 533 C CA . ALA A 1 75 ? 18.291 -4.495 -20.379 1.00 91.38 75 ALA A CA 1
ATOM 534 C C . ALA A 1 75 ? 18.304 -5.070 -18.955 1.00 91.38 75 ALA A C 1
ATOM 536 O O . ALA A 1 75 ? 17.998 -4.366 -17.990 1.00 91.38 75 ALA A O 1
ATOM 537 N N . VAL A 1 76 ? 18.698 -6.341 -18.801 1.00 93.31 76 VAL A N 1
ATOM 538 C CA . VAL A 1 76 ? 18.800 -6.978 -17.479 1.00 93.31 76 VAL A CA 1
ATOM 539 C C . VAL A 1 76 ? 19.857 -6.288 -16.621 1.00 93.31 76 VAL A C 1
ATOM 541 O O . VAL A 1 76 ? 19.597 -6.014 -15.449 1.00 93.31 76 VAL A O 1
ATOM 544 N N . ASN A 1 77 ? 21.021 -5.970 -17.190 1.00 94.81 77 ASN A N 1
ATOM 545 C CA . ASN A 1 77 ? 22.071 -5.256 -16.468 1.00 94.81 77 ASN A CA 1
ATOM 546 C C . ASN A 1 77 ? 21.590 -3.877 -16.006 1.00 94.81 77 ASN A C 1
ATOM 548 O O . ASN A 1 77 ? 21.744 -3.556 -14.830 1.00 94.81 77 ASN A O 1
ATOM 552 N N . ALA A 1 78 ? 20.946 -3.108 -16.887 1.00 96.06 78 ALA A N 1
ATOM 553 C CA . ALA A 1 78 ? 20.392 -1.799 -16.555 1.00 96.06 78 ALA A CA 1
ATOM 554 C C . ALA A 1 78 ? 19.323 -1.893 -15.450 1.00 96.06 78 ALA A C 1
ATOM 556 O O . ALA A 1 78 ? 19.325 -1.111 -14.502 1.00 96.06 78 ALA A O 1
ATOM 557 N N . ARG A 1 79 ? 18.458 -2.918 -15.471 1.00 97.31 79 ARG A N 1
ATOM 558 C CA . ARG A 1 79 ? 17.504 -3.154 -14.374 1.00 97.31 79 ARG A CA 1
ATOM 559 C C . ARG A 1 79 ? 18.212 -3.448 -13.045 1.00 97.31 79 ARG A C 1
ATOM 561 O O . ARG A 1 79 ? 17.757 -2.988 -11.998 1.00 97.31 79 ARG A O 1
ATOM 568 N N . ILE A 1 80 ? 19.311 -4.203 -13.060 1.00 97.38 80 ILE A N 1
ATOM 569 C CA . ILE A 1 80 ? 20.089 -4.522 -11.851 1.00 97.38 80 ILE A CA 1
ATOM 570 C C . ILE A 1 80 ? 20.789 -3.274 -11.300 1.00 97.38 80 ILE A C 1
ATOM 572 O O . ILE A 1 80 ? 20.706 -3.019 -10.095 1.00 97.38 80 ILE A O 1
ATOM 576 N N . THR A 1 81 ? 21.452 -2.484 -12.149 1.00 97.44 81 THR A N 1
ATOM 577 C CA . THR A 1 81 ? 22.131 -1.254 -11.712 1.00 97.44 81 THR A CA 1
ATOM 578 C C . THR A 1 81 ? 21.129 -0.217 -11.215 1.00 97.44 81 THR A C 1
ATOM 580 O O . THR A 1 81 ? 21.357 0.376 -10.159 1.00 97.44 81 THR A O 1
ATOM 583 N N . GLY A 1 82 ? 19.961 -0.113 -11.858 1.00 97.38 82 GLY A N 1
ATOM 584 C CA . GLY A 1 82 ? 18.854 0.717 -11.386 1.00 97.38 82 GLY A CA 1
ATOM 585 C C . GLY A 1 82 ? 18.364 0.304 -9.996 1.00 97.38 82 GLY A C 1
ATOM 586 O O . GLY A 1 82 ? 18.143 1.154 -9.131 1.00 97.38 82 GLY A O 1
ATOM 587 N N . GLY A 1 83 ? 18.283 -1.004 -9.731 1.00 97.38 83 GLY A N 1
ATOM 588 C CA . GLY A 1 83 ? 17.990 -1.551 -8.401 1.00 97.38 83 GLY A CA 1
ATOM 589 C C . GLY A 1 83 ? 19.028 -1.168 -7.350 1.00 97.38 83 GLY A C 1
ATOM 590 O O . GLY A 1 83 ? 18.672 -0.731 -6.253 1.00 97.38 83 GLY A O 1
ATOM 591 N N . ALA A 1 84 ? 20.312 -1.271 -7.693 1.00 97.81 84 ALA A N 1
ATOM 592 C CA . ALA A 1 84 ? 21.402 -0.881 -6.805 1.00 97.81 84 ALA A CA 1
ATOM 593 C C . ALA A 1 84 ? 21.390 0.629 -6.506 1.00 97.81 84 ALA A C 1
ATOM 595 O O . ALA A 1 84 ? 21.517 1.028 -5.347 1.00 97.81 84 ALA A O 1
ATOM 596 N N . ALA A 1 85 ? 21.176 1.468 -7.522 1.00 97.75 85 ALA A N 1
ATOM 597 C CA . ALA A 1 85 ? 21.057 2.914 -7.365 1.00 97.75 85 ALA A CA 1
ATOM 598 C C . ALA A 1 85 ? 19.850 3.297 -6.490 1.00 97.75 85 ALA A C 1
ATOM 600 O O . ALA A 1 85 ? 19.973 4.148 -5.607 1.00 97.75 85 ALA A O 1
ATOM 601 N N . TYR A 1 86 ? 18.709 2.620 -6.664 1.00 97.38 86 TYR A N 1
ATOM 602 C CA . TYR A 1 86 ? 17.519 2.829 -5.837 1.00 97.38 86 TYR A CA 1
ATOM 603 C C . TYR A 1 86 ? 17.789 2.543 -4.357 1.00 97.38 86 TYR A C 1
ATOM 605 O O . TYR A 1 86 ? 17.426 3.345 -3.496 1.00 97.38 86 TYR A O 1
ATOM 613 N N . ALA A 1 87 ? 18.463 1.429 -4.058 1.00 97.00 87 ALA A N 1
ATOM 614 C CA . ALA A 1 87 ? 18.817 1.052 -2.690 1.00 97.00 87 ALA A CA 1
ATOM 615 C C . ALA A 1 87 ? 19.764 2.064 -2.020 1.00 97.00 87 ALA A C 1
ATOM 617 O O . ALA A 1 87 ? 19.728 2.230 -0.803 1.00 97.00 87 ALA A O 1
ATOM 618 N N . GLN A 1 88 ? 20.578 2.768 -2.810 1.00 96.94 88 GLN A N 1
ATOM 619 C CA . GLN A 1 88 ? 21.466 3.836 -2.340 1.00 96.94 88 GLN A CA 1
ATOM 620 C C . GLN A 1 88 ? 20.765 5.199 -2.209 1.00 96.94 88 GLN A C 1
ATOM 622 O O . GLN A 1 88 ? 21.377 6.151 -1.736 1.00 96.94 88 GLN A O 1
ATOM 627 N N . GLY A 1 89 ? 19.498 5.314 -2.623 1.00 96.06 89 GLY A N 1
ATOM 628 C CA . GLY A 1 89 ? 18.765 6.583 -2.653 1.00 96.06 89 GLY A CA 1
ATOM 629 C C . GLY A 1 89 ? 19.117 7.486 -3.841 1.00 96.06 89 GLY A C 1
ATOM 630 O O . GLY A 1 89 ? 18.641 8.617 -3.910 1.00 96.06 89 GLY A O 1
ATOM 631 N N . ASN A 1 90 ? 19.905 6.992 -4.799 1.00 97.88 90 ASN A N 1
ATOM 632 C CA . ASN A 1 90 ? 20.297 7.722 -6.003 1.00 97.88 90 ASN A CA 1
ATOM 633 C C . ASN A 1 90 ? 19.178 7.636 -7.053 1.00 97.88 90 ASN A C 1
ATOM 635 O O . ASN A 1 90 ? 19.301 6.934 -8.058 1.00 97.88 90 ASN A O 1
ATOM 639 N N . PHE A 1 91 ? 18.058 8.320 -6.802 1.00 97.56 91 PHE A N 1
ATOM 640 C CA . PHE A 1 91 ? 16.839 8.182 -7.610 1.00 97.56 91 PHE A CA 1
ATOM 641 C C . PHE A 1 91 ? 16.999 8.644 -9.062 1.00 97.56 91 PHE A C 1
ATOM 643 O O . PHE A 1 91 ? 16.393 8.042 -9.943 1.00 97.56 91 PHE A O 1
ATOM 650 N N . ASP A 1 92 ? 17.850 9.632 -9.338 1.00 98.25 92 ASP A N 1
ATOM 651 C CA . ASP A 1 92 ? 18.105 10.087 -10.711 1.00 98.25 92 ASP A CA 1
ATOM 652 C C . ASP A 1 92 ? 18.831 9.018 -11.538 1.00 98.25 92 ASP A C 1
ATOM 654 O O . ASP A 1 92 ? 18.419 8.716 -12.658 1.00 98.25 92 ASP A O 1
ATOM 658 N N . GLN A 1 93 ? 19.852 8.376 -10.958 1.00 98.12 93 GLN A N 1
ATOM 659 C CA . GLN A 1 93 ? 20.543 7.262 -11.609 1.00 98.12 93 GLN A CA 1
ATOM 660 C C . GLN A 1 93 ? 19.617 6.053 -11.754 1.00 98.12 93 GLN A C 1
ATOM 662 O O . GLN A 1 93 ? 19.561 5.449 -12.820 1.00 98.12 93 GLN A O 1
ATOM 667 N N . ALA A 1 94 ? 18.854 5.723 -10.706 1.00 98.62 94 ALA A N 1
ATOM 668 C CA . ALA A 1 94 ? 17.901 4.619 -10.750 1.00 98.62 94 ALA A CA 1
ATOM 669 C C . ALA A 1 94 ? 16.878 4.809 -11.876 1.00 98.62 94 ALA A C 1
ATOM 671 O O . ALA A 1 94 ? 16.585 3.870 -12.612 1.00 98.62 94 ALA A O 1
ATOM 672 N N . ARG A 1 95 ? 16.366 6.034 -12.039 1.00 98.62 95 ARG A N 1
ATOM 673 C CA . ARG A 1 95 ? 15.469 6.384 -13.138 1.00 98.62 95 ARG A CA 1
ATOM 674 C C . ARG A 1 95 ? 16.136 6.162 -14.491 1.00 98.62 95 ARG A C 1
ATOM 676 O O . ARG A 1 95 ? 15.554 5.463 -15.311 1.00 98.62 95 ARG A O 1
ATOM 683 N N . ALA A 1 96 ? 17.322 6.730 -14.712 1.00 98.38 96 ALA A N 1
ATOM 684 C CA . ALA A 1 96 ? 18.028 6.618 -15.989 1.00 98.38 96 ALA A CA 1
ATOM 685 C C . ALA A 1 96 ? 18.294 5.150 -16.368 1.00 98.38 96 ALA A C 1
ATOM 687 O O . ALA A 1 96 ? 18.060 4.740 -17.505 1.00 98.38 96 ALA A O 1
ATOM 688 N N . ASP A 1 97 ? 18.709 4.342 -15.395 1.00 98.38 97 ASP A N 1
ATOM 689 C CA . ASP A 1 97 ? 18.973 2.919 -15.583 1.00 98.38 97 ASP A CA 1
ATOM 690 C C . ASP A 1 97 ? 17.693 2.129 -15.896 1.00 98.38 97 ASP A C 1
ATOM 692 O O . ASP A 1 97 ? 17.673 1.308 -16.814 1.00 98.38 97 ASP A O 1
ATOM 696 N N . TYR A 1 98 ? 16.587 2.391 -15.192 1.00 98.62 98 TYR A N 1
ATOM 697 C CA . TYR A 1 98 ? 15.321 1.733 -15.513 1.00 98.62 98 TYR A CA 1
ATOM 698 C C . TYR A 1 98 ? 14.718 2.211 -16.841 1.00 98.62 98 TYR A C 1
ATOM 700 O O . TYR A 1 98 ? 14.140 1.398 -17.558 1.00 98.62 98 TYR A O 1
ATOM 708 N N . GLU A 1 99 ? 14.871 3.484 -17.216 1.00 98.44 99 GLU A N 1
ATOM 709 C CA . GLU A 1 99 ? 14.496 3.982 -18.548 1.00 98.44 99 GLU A CA 1
ATOM 710 C C . GLU A 1 99 ? 15.299 3.264 -19.644 1.00 98.44 99 GLU A C 1
ATOM 712 O O . GLU A 1 99 ? 14.721 2.833 -20.644 1.00 98.44 99 GLU A O 1
ATOM 717 N N . ALA A 1 100 ? 16.603 3.055 -19.435 1.00 97.31 100 ALA A N 1
ATOM 718 C CA . ALA A 1 100 ? 17.440 2.276 -20.344 1.00 97.31 100 ALA A CA 1
ATOM 719 C C . ALA A 1 100 ? 16.979 0.811 -20.438 1.00 97.31 100 ALA A C 1
ATOM 721 O O . ALA A 1 100 ? 16.872 0.276 -21.542 1.00 97.31 100 ALA A O 1
ATOM 722 N N . ALA A 1 101 ? 16.636 0.183 -19.308 1.00 97.50 101 ALA A N 1
ATOM 723 C CA . ALA A 1 101 ? 16.111 -1.181 -19.279 1.00 97.50 101 ALA A CA 1
ATOM 724 C C . ALA A 1 101 ? 14.789 -1.314 -20.053 1.00 97.50 101 ALA A C 1
ATOM 726 O O . ALA A 1 101 ? 14.652 -2.208 -20.884 1.00 97.50 101 ALA A O 1
ATOM 727 N N . VAL A 1 102 ? 13.841 -0.395 -19.833 1.00 96.94 102 VAL A N 1
ATOM 728 C CA . VAL A 1 102 ? 12.543 -0.377 -20.531 1.00 96.94 102 VAL A CA 1
ATOM 729 C C . VAL A 1 102 ? 12.707 -0.072 -22.022 1.00 96.94 102 VAL A C 1
ATOM 731 O O . VAL A 1 102 ? 11.978 -0.624 -22.841 1.00 96.94 102 VAL A O 1
ATOM 734 N N . SER A 1 103 ? 13.660 0.785 -22.395 1.00 95.19 103 SER A N 1
ATOM 735 C CA . SER A 1 103 ? 13.966 1.084 -23.800 1.00 95.19 103 SER A CA 1
ATOM 736 C C . SER A 1 103 ? 14.548 -0.134 -24.529 1.00 95.19 103 SER A C 1
ATOM 738 O O . SER A 1 103 ? 14.146 -0.442 -25.650 1.00 95.19 103 SER A O 1
ATOM 740 N N . ALA A 1 104 ? 15.459 -0.862 -23.875 1.00 94.75 104 ALA A N 1
ATOM 741 C CA . ALA A 1 104 ? 16.087 -2.057 -24.431 1.00 94.75 104 ALA A CA 1
ATOM 742 C C . ALA A 1 104 ? 15.152 -3.281 -24.443 1.00 94.75 104 ALA A C 1
ATOM 744 O O . ALA A 1 104 ? 15.240 -4.106 -25.352 1.00 94.75 104 ALA A O 1
ATOM 745 N N . ASN A 1 105 ? 14.244 -3.391 -23.469 1.00 94.56 105 ASN A N 1
ATOM 746 C CA . ASN A 1 105 ? 13.190 -4.399 -23.438 1.00 94.56 105 ASN A CA 1
ATOM 747 C C . ASN A 1 105 ? 11.852 -3.802 -22.955 1.00 94.56 105 ASN A C 1
ATOM 749 O O . ASN A 1 105 ? 11.571 -3.786 -21.751 1.00 94.56 105 ASN A O 1
ATOM 753 N N . PRO A 1 106 ? 10.979 -3.380 -23.886 1.00 92.69 106 PRO A N 1
ATOM 754 C CA . PRO A 1 106 ? 9.661 -2.852 -23.550 1.00 92.69 106 PRO A CA 1
ATOM 755 C C . PRO A 1 106 ? 8.728 -3.844 -22.842 1.00 92.69 106 PRO A C 1
ATOM 757 O O . PRO A 1 106 ? 7.745 -3.397 -22.260 1.00 92.69 106 PRO A O 1
ATOM 760 N N . GLU A 1 107 ? 9.000 -5.149 -22.856 1.00 94.38 107 GLU A N 1
ATOM 761 C CA . GLU A 1 107 ? 8.194 -6.168 -22.164 1.00 94.38 107 GLU A CA 1
ATOM 762 C C . GLU A 1 107 ? 8.797 -6.557 -20.792 1.00 94.38 107 GLU A C 1
ATOM 764 O O . GLU A 1 107 ? 8.332 -7.493 -20.146 1.00 94.38 107 GLU A O 1
ATOM 769 N N . ASP A 1 108 ? 9.821 -5.848 -20.293 1.00 95.81 108 ASP A N 1
ATOM 770 C CA . ASP A 1 108 ? 10.308 -6.034 -18.917 1.00 95.81 108 ASP A CA 1
ATOM 771 C C . ASP A 1 108 ? 9.358 -5.349 -17.912 1.00 95.81 108 ASP A C 1
ATOM 773 O O . ASP A 1 108 ? 9.507 -4.174 -17.554 1.00 95.81 108 ASP A O 1
ATOM 777 N N . ALA A 1 109 ? 8.352 -6.097 -17.454 1.00 97.50 109 ALA A N 1
ATOM 778 C CA . ALA A 1 109 ? 7.366 -5.623 -16.482 1.00 97.50 109 ALA A CA 1
ATOM 779 C C . ALA A 1 109 ? 7.994 -5.192 -15.143 1.00 97.50 109 ALA A C 1
ATOM 781 O O . ALA A 1 109 ? 7.539 -4.222 -14.534 1.00 97.50 109 ALA A O 1
ATOM 782 N N . GLU A 1 110 ? 9.063 -5.862 -14.699 1.00 97.94 110 GLU A N 1
ATOM 783 C CA . GLU A 1 110 ? 9.777 -5.505 -13.467 1.00 97.94 110 GLU A CA 1
ATOM 784 C C . GLU A 1 110 ? 10.496 -4.157 -13.630 1.00 97.94 110 GLU A C 1
ATOM 786 O O . GLU A 1 110 ? 10.394 -3.294 -12.754 1.00 97.94 110 GLU A O 1
ATOM 791 N N . ALA A 1 111 ? 11.173 -3.924 -14.763 1.00 97.88 111 ALA A N 1
ATOM 792 C CA . ALA A 1 111 ? 11.793 -2.631 -15.062 1.00 97.88 111 ALA A CA 1
ATOM 793 C C . ALA A 1 111 ? 10.752 -1.504 -15.097 1.00 97.88 111 ALA A C 1
ATOM 795 O O . ALA A 1 111 ? 10.973 -0.449 -14.503 1.00 97.88 111 ALA A O 1
ATOM 796 N N . ARG A 1 112 ? 9.589 -1.738 -15.720 1.00 98.62 112 ARG A N 1
ATOM 797 C CA . ARG A 1 112 ? 8.484 -0.765 -15.755 1.00 98.62 112 ARG A CA 1
ATOM 798 C C . ARG A 1 112 ? 7.928 -0.462 -14.370 1.00 98.62 112 ARG A C 1
ATOM 800 O O . ARG A 1 112 ? 7.805 0.709 -14.016 1.00 98.62 112 ARG A O 1
ATOM 807 N N . ASN A 1 113 ? 7.634 -1.488 -13.573 1.00 98.75 113 ASN A N 1
ATOM 808 C CA . ASN A 1 113 ? 7.164 -1.308 -12.201 1.00 98.75 113 ASN A CA 1
ATOM 809 C C . ASN A 1 113 ? 8.187 -0.518 -11.368 1.00 98.75 113 ASN A C 1
ATOM 811 O O . ASN A 1 113 ? 7.819 0.389 -10.624 1.00 98.75 113 ASN A O 1
ATOM 815 N N . ASN A 1 114 ? 9.477 -0.823 -11.501 1.00 98.62 114 ASN A N 1
ATOM 816 C CA . ASN A 1 114 ? 10.514 -0.149 -10.725 1.00 98.62 114 ASN A CA 1
ATOM 817 C C . ASN A 1 114 ? 10.762 1.290 -11.192 1.00 98.62 114 ASN A C 1
ATOM 819 O O . ASN A 1 114 ? 10.900 2.176 -10.347 1.00 98.62 114 ASN A O 1
ATOM 823 N N . LEU A 1 115 ? 10.717 1.551 -12.502 1.00 98.75 115 LEU A N 1
ATOM 824 C CA . LEU A 1 115 ? 10.719 2.906 -13.052 1.00 98.75 115 LEU A CA 1
ATOM 825 C C . LEU A 1 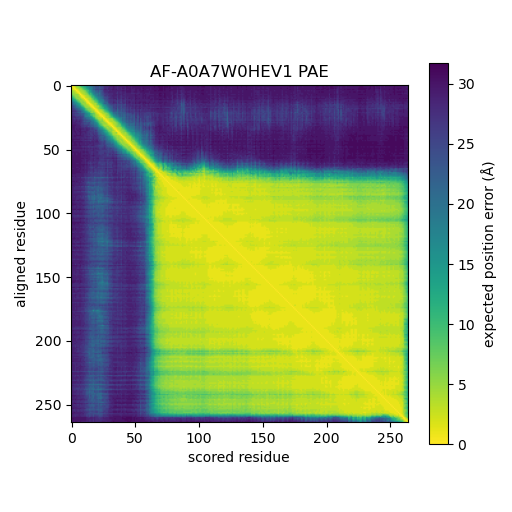115 ? 9.558 3.727 -12.481 1.00 98.75 115 LEU A C 1
ATOM 827 O O . LEU A 1 115 ? 9.762 4.831 -11.981 1.00 98.75 115 LEU A O 1
ATOM 831 N N . ALA A 1 116 ? 8.350 3.162 -12.486 1.00 98.75 116 ALA A N 1
ATOM 832 C CA . ALA A 1 116 ? 7.167 3.812 -11.938 1.00 98.75 116 ALA A CA 1
ATOM 833 C C . ALA A 1 116 ? 7.329 4.145 -10.445 1.00 98.75 116 ALA A C 1
ATOM 835 O O . ALA A 1 116 ? 7.011 5.254 -10.017 1.00 98.75 116 ALA A O 1
ATOM 836 N N . GLN A 1 117 ? 7.889 3.229 -9.648 1.00 98.62 117 GLN A N 1
ATOM 837 C CA . GLN A 1 117 ? 8.182 3.494 -8.237 1.00 98.62 117 GLN A CA 1
ATOM 838 C C . GLN A 1 117 ? 9.185 4.640 -8.050 1.00 98.62 117 GLN A C 1
ATOM 840 O O . GLN A 1 117 ? 8.965 5.494 -7.192 1.00 98.62 117 GLN A O 1
ATOM 845 N N . VAL A 1 118 ? 10.255 4.701 -8.849 1.00 98.62 118 VAL A N 1
ATOM 846 C CA . VAL A 1 118 ? 11.214 5.820 -8.806 1.00 98.62 118 VAL A CA 1
ATOM 847 C C . VAL A 1 118 ? 10.532 7.142 -9.150 1.00 98.62 118 VAL A C 1
ATOM 849 O O . VAL A 1 118 ? 10.703 8.124 -8.430 1.00 98.62 118 VAL A O 1
ATOM 852 N N . LEU A 1 119 ? 9.704 7.156 -10.195 1.00 98.69 119 LEU A N 1
ATOM 853 C CA . LEU A 1 119 ? 8.955 8.341 -10.609 1.00 98.69 119 LEU A CA 1
ATOM 854 C C . LEU A 1 119 ? 7.983 8.814 -9.516 1.00 98.69 119 LEU A C 1
ATOM 856 O O . LEU A 1 119 ? 7.900 10.013 -9.262 1.00 98.69 119 LEU A O 1
ATOM 860 N N . MET A 1 120 ? 7.311 7.903 -8.802 1.00 98.38 120 MET A N 1
ATOM 861 C CA . MET A 1 120 ? 6.496 8.263 -7.630 1.00 98.38 120 MET A CA 1
ATOM 862 C C . MET A 1 120 ? 7.339 8.921 -6.531 1.00 98.38 120 MET A C 1
ATOM 864 O O . MET A 1 120 ? 6.951 9.955 -5.990 1.00 98.38 120 MET A O 1
ATOM 868 N N . ARG A 1 121 ? 8.531 8.381 -6.240 1.00 97.12 121 ARG A N 1
ATOM 869 C CA . ARG A 1 121 ? 9.464 8.948 -5.245 1.00 97.12 121 ARG A CA 1
ATOM 870 C C . ARG A 1 121 ? 9.994 10.325 -5.642 1.00 97.12 121 ARG A C 1
ATOM 872 O O . ARG A 1 121 ? 10.241 11.148 -4.767 1.00 97.12 121 ARG A O 1
ATOM 879 N N . GLN A 1 122 ? 10.136 10.578 -6.939 1.00 97.62 122 GLN A N 1
ATOM 880 C CA . GLN A 1 122 ? 10.501 11.879 -7.507 1.00 97.62 122 GLN A CA 1
ATOM 881 C C . GLN A 1 122 ? 9.307 12.822 -7.681 1.00 97.62 122 GLN A C 1
ATOM 883 O O . GLN A 1 122 ? 9.460 13.903 -8.246 1.00 97.62 122 GLN A O 1
ATOM 888 N N . ASN A 1 123 ? 8.128 12.438 -7.192 1.00 97.31 123 ASN A N 1
ATOM 889 C CA . ASN A 1 123 ? 6.918 13.230 -7.292 1.00 97.31 123 ASN A CA 1
ATOM 890 C C . ASN A 1 123 ? 6.451 13.494 -8.745 1.00 97.31 123 ASN A C 1
ATOM 892 O O . ASN A 1 123 ? 6.052 14.598 -9.121 1.00 97.31 123 ASN A O 1
ATOM 896 N N . LEU A 1 124 ? 6.500 12.454 -9.580 1.00 98.12 124 LEU A N 1
ATOM 897 C CA . LEU A 1 124 ? 6.074 12.478 -10.984 1.00 98.12 124 LEU A CA 1
ATOM 898 C C . LEU A 1 124 ? 4.958 11.449 -11.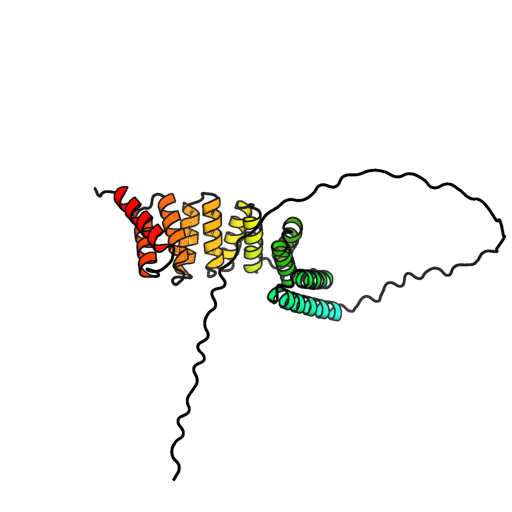264 1.00 98.12 124 LEU A C 1
ATOM 900 O O . LEU A 1 124 ? 5.115 10.577 -12.124 1.00 98.12 124 LEU A O 1
ATOM 904 N N . PRO A 1 125 ? 3.802 11.525 -10.575 1.00 97.44 125 PRO A N 1
ATOM 905 C CA . PRO A 1 125 ? 2.754 10.508 -10.679 1.00 97.44 125 PRO A CA 1
ATOM 906 C C . PRO A 1 125 ? 2.125 10.393 -12.075 1.00 97.44 125 PRO A C 1
ATOM 908 O O . PRO A 1 125 ? 1.756 9.297 -12.493 1.00 97.44 125 PRO A O 1
ATOM 911 N N . SER A 1 126 ? 2.025 11.499 -12.821 1.00 97.44 126 SER A N 1
ATOM 912 C CA . SER A 1 126 ? 1.473 11.503 -14.185 1.00 97.44 126 SER A CA 1
ATOM 913 C C . SER A 1 126 ? 2.324 10.706 -15.175 1.00 97.44 126 SER A C 1
ATOM 915 O O . SER A 1 126 ? 1.789 10.176 -16.145 1.00 97.44 126 SER A O 1
ATOM 917 N N . VAL A 1 127 ? 3.630 10.601 -14.916 1.00 98.19 127 VAL A N 1
ATOM 918 C CA . VAL A 1 127 ? 4.569 9.801 -15.712 1.00 98.19 127 VAL A CA 1
ATOM 919 C C . VAL A 1 127 ? 4.647 8.373 -15.170 1.00 98.19 127 VAL A C 1
ATOM 921 O O . VAL A 1 127 ? 4.764 7.431 -15.944 1.00 98.19 127 VAL A O 1
ATOM 924 N N . ALA A 1 128 ? 4.529 8.188 -13.851 1.00 98.56 128 ALA A N 1
ATOM 925 C CA . ALA A 1 128 ? 4.613 6.880 -13.205 1.00 98.56 128 ALA A CA 1
ATOM 926 C C . ALA A 1 128 ? 3.448 5.940 -13.556 1.00 98.56 128 ALA A C 1
ATOM 928 O O . ALA A 1 128 ? 3.671 4.765 -13.848 1.00 98.56 128 ALA A O 1
ATOM 929 N N . LEU A 1 129 ? 2.206 6.437 -13.516 1.00 98.19 129 LEU A N 1
ATOM 930 C CA . LEU A 1 129 ? 1.008 5.600 -13.658 1.00 98.19 129 LEU A CA 1
ATOM 931 C C . LEU A 1 129 ? 0.968 4.784 -14.967 1.00 98.19 129 LEU A C 1
ATOM 933 O O . LEU A 1 129 ? 0.740 3.579 -14.871 1.00 98.19 129 LEU A O 1
ATOM 937 N N . PRO A 1 130 ? 1.285 5.348 -16.152 1.00 98.38 130 PRO A N 1
ATOM 938 C CA . PRO A 1 130 ? 1.378 4.562 -17.385 1.00 98.38 130 PRO A CA 1
ATOM 939 C C . PRO A 1 130 ? 2.373 3.393 -17.319 1.00 98.38 130 PRO A C 1
ATOM 941 O O . PRO A 1 130 ? 2.138 2.346 -17.917 1.00 98.38 130 PRO A O 1
ATOM 944 N N . HIS A 1 131 ? 3.481 3.533 -16.582 1.00 98.69 131 HIS A N 1
ATOM 945 C CA . HIS A 1 131 ? 4.439 2.439 -16.407 1.00 98.69 131 HIS A CA 1
ATOM 946 C C . HIS A 1 131 ? 3.897 1.338 -15.485 1.00 98.69 131 HIS A C 1
ATOM 948 O O . HIS A 1 131 ? 4.132 0.161 -15.759 1.00 98.69 131 HIS A O 1
ATOM 954 N N . PHE A 1 132 ? 3.139 1.691 -14.441 1.00 98.69 132 PHE A N 1
ATOM 955 C CA . PHE A 1 132 ? 2.420 0.698 -13.636 1.00 98.69 132 PHE A CA 1
ATOM 956 C C . PHE A 1 132 ? 1.342 -0.027 -14.445 1.00 98.69 132 PHE A C 1
ATOM 958 O O . PHE A 1 132 ? 1.235 -1.248 -14.348 1.00 98.69 132 PHE A O 1
ATOM 965 N N . ASP A 1 133 ? 0.566 0.704 -15.248 1.00 98.31 133 ASP A N 1
ATOM 966 C CA . ASP A 1 133 ? -0.474 0.123 -16.102 1.00 98.31 133 ASP A CA 1
ATOM 967 C C . ASP A 1 133 ? 0.113 -0.914 -17.056 1.00 98.31 133 ASP A C 1
ATOM 969 O O . ASP A 1 133 ? -0.409 -2.022 -17.180 1.00 98.31 133 ASP A O 1
ATOM 973 N N . GLU A 1 134 ? 1.249 -0.582 -17.660 1.00 98.50 134 GLU A N 1
ATOM 974 C CA . GLU A 1 134 ? 1.931 -1.474 -18.578 1.00 98.50 134 GLU A CA 1
ATOM 975 C C . GLU A 1 134 ? 2.574 -2.675 -17.871 1.00 98.50 134 GLU A C 1
ATOM 977 O O . GLU A 1 134 ? 2.483 -3.791 -18.373 1.00 98.50 134 GLU A O 1
ATOM 982 N N . ALA A 1 135 ? 3.145 -2.502 -16.673 1.00 98.56 135 ALA A N 1
ATOM 983 C CA . ALA A 1 135 ? 3.643 -3.631 -15.882 1.00 98.56 135 ALA A CA 1
ATOM 984 C C . ALA A 1 135 ? 2.525 -4.641 -15.556 1.00 98.56 135 ALA A C 1
ATOM 986 O O . ALA A 1 135 ? 2.716 -5.846 -15.715 1.00 98.56 135 ALA A O 1
ATOM 987 N N . VAL A 1 136 ? 1.336 -4.156 -15.170 1.00 98.44 136 VAL A N 1
ATOM 988 C CA . VAL A 1 136 ? 0.156 -5.004 -14.919 1.00 98.44 136 VAL A CA 1
ATOM 989 C C . VAL A 1 136 ? -0.392 -5.619 -16.213 1.00 98.44 136 VAL A C 1
ATOM 991 O O . VAL A 1 136 ? -0.902 -6.737 -16.181 1.00 98.44 136 VAL A O 1
ATOM 994 N N . ARG A 1 137 ? -0.305 -4.922 -17.355 1.00 98.19 137 ARG A N 1
ATOM 995 C CA . ARG A 1 137 ? -0.706 -5.470 -18.663 1.00 98.19 137 ARG A CA 1
ATOM 996 C C . ARG A 1 137 ? 0.178 -6.648 -19.070 1.00 98.19 137 ARG A C 1
ATOM 998 O O . ARG A 1 137 ? -0.347 -7.648 -19.556 1.00 98.19 137 ARG A O 1
ATOM 1005 N N . VAL A 1 138 ? 1.493 -6.506 -18.908 1.00 97.75 138 VAL A N 1
ATOM 1006 C CA . VAL A 1 138 ? 2.486 -7.510 -19.313 1.00 97.75 138 VAL A CA 1
ATOM 1007 C C . VAL A 1 138 ? 2.433 -8.740 -18.404 1.00 97.75 138 VAL A C 1
ATOM 1009 O O . VAL A 1 138 ? 2.421 -9.862 -18.905 1.00 97.75 138 VAL A O 1
ATOM 1012 N N . ASP A 1 139 ? 2.338 -8.551 -17.084 1.00 97.12 139 ASP A N 1
ATOM 1013 C CA . ASP A 1 139 ? 2.167 -9.646 -16.123 1.00 97.12 139 ASP A CA 1
ATOM 1014 C C . ASP A 1 139 ? 0.979 -9.377 -15.177 1.00 97.12 139 ASP A C 1
ATOM 1016 O O . ASP A 1 139 ? 1.140 -8.834 -14.076 1.00 97.12 139 ASP A O 1
ATOM 1020 N N . PRO A 1 140 ? -0.242 -9.777 -15.574 1.00 97.12 140 PRO A N 1
ATOM 1021 C CA . PRO A 1 140 ? -1.441 -9.542 -14.775 1.00 97.12 140 PRO A CA 1
ATOM 1022 C C . PRO A 1 140 ? -1.535 -10.424 -13.521 1.00 97.12 140 PRO A C 1
ATOM 1024 O O . PRO A 1 140 ? -2.400 -10.158 -12.676 1.00 97.12 140 PRO A O 1
ATOM 1027 N N . GLY A 1 141 ? -0.699 -11.468 -13.415 1.00 97.31 141 GLY A N 1
ATOM 1028 C CA . GLY A 1 141 ? -0.675 -12.433 -12.311 1.00 97.31 141 GLY A CA 1
ATOM 1029 C C . GLY A 1 141 ? 0.248 -12.029 -11.161 1.00 97.31 141 GLY A C 1
ATOM 1030 O O . GLY A 1 141 ? 0.138 -12.570 -10.058 1.00 97.31 141 GLY A O 1
ATOM 1031 N N . LYS A 1 142 ? 1.125 -11.044 -11.371 1.00 97.88 142 LYS A N 1
ATOM 1032 C CA . LYS A 1 142 ? 1.999 -10.515 -10.326 1.00 97.88 142 LYS A CA 1
ATOM 1033 C C . LYS A 1 142 ? 1.241 -9.575 -9.387 1.00 97.88 142 LYS A C 1
ATOM 1035 O O . LYS A 1 142 ? 1.071 -8.385 -9.660 1.00 97.88 142 LYS A O 1
ATOM 1040 N N . TRP A 1 143 ? 0.855 -10.086 -8.218 1.00 98.38 143 TRP A N 1
ATOM 1041 C CA . TRP A 1 143 ? 0.157 -9.305 -7.187 1.00 98.38 143 TRP A CA 1
ATOM 1042 C C . TRP A 1 143 ? 0.889 -8.000 -6.816 1.00 98.38 143 TRP A C 1
ATOM 1044 O O . TRP A 1 143 ? 0.250 -6.963 -6.647 1.00 98.38 143 TRP A O 1
ATOM 1054 N N . ALA A 1 144 ? 2.227 -8.027 -6.766 1.00 98.31 144 ALA A N 1
ATOM 1055 C CA . ALA A 1 144 ? 3.051 -6.884 -6.378 1.00 98.31 144 ALA A CA 1
ATOM 1056 C C . ALA A 1 144 ? 2.904 -5.680 -7.328 1.00 98.31 144 ALA A C 1
ATOM 1058 O O . ALA A 1 144 ? 2.987 -4.536 -6.883 1.00 98.31 144 ALA A O 1
ATOM 1059 N N . PHE A 1 145 ? 2.647 -5.908 -8.622 1.00 98.62 145 PHE A N 1
ATOM 1060 C CA . PHE A 1 145 ? 2.439 -4.817 -9.583 1.00 98.62 145 PHE A CA 1
ATOM 1061 C C . PHE A 1 145 ? 1.108 -4.109 -9.333 1.00 98.62 145 PHE A C 1
ATOM 1063 O O . PHE A 1 145 ? 1.054 -2.879 -9.313 1.00 98.62 145 PHE A O 1
ATOM 1070 N N . ARG A 1 146 ? 0.054 -4.876 -9.032 1.00 98.69 146 ARG A N 1
ATOM 1071 C CA . ARG A 1 146 ? -1.245 -4.328 -8.614 1.00 98.69 146 ARG A CA 1
ATOM 1072 C C . ARG A 1 146 ? -1.142 -3.588 -7.288 1.00 98.69 146 ARG A C 1
ATOM 1074 O O . ARG A 1 146 ? -1.637 -2.473 -7.183 1.00 98.69 146 ARG A O 1
ATOM 1081 N N . PHE A 1 147 ? -0.434 -4.156 -6.311 1.00 98.81 147 PHE A N 1
ATOM 1082 C CA . PHE A 1 147 ? -0.174 -3.503 -5.028 1.00 98.81 147 PHE A CA 1
ATOM 1083 C C . PHE A 1 147 ? 0.531 -2.147 -5.203 1.00 98.81 147 PHE A C 1
ATOM 1085 O O . PHE A 1 147 ? 0.089 -1.139 -4.653 1.00 98.81 147 PHE A O 1
ATOM 1092 N N . ASN A 1 148 ? 1.598 -2.082 -6.006 1.00 98.75 148 ASN A N 1
ATOM 1093 C CA . ASN A 1 148 ? 2.324 -0.828 -6.225 1.00 98.75 148 ASN A CA 1
ATOM 1094 C C . ASN A 1 148 ? 1.484 0.204 -6.991 1.00 98.75 148 ASN A C 1
ATOM 1096 O O . ASN A 1 148 ? 1.509 1.388 -6.644 1.00 98.75 148 ASN A O 1
ATOM 1100 N N . ARG A 1 149 ? 0.696 -0.234 -7.981 1.00 98.69 149 ARG A N 1
ATOM 1101 C CA . ARG A 1 149 ? -0.255 0.634 -8.687 1.00 98.69 149 ARG A CA 1
ATOM 1102 C C . ARG A 1 149 ? -1.335 1.176 -7.750 1.00 98.69 149 ARG A C 1
ATOM 1104 O O . ARG A 1 149 ? -1.611 2.374 -7.763 1.00 98.69 149 ARG A O 1
ATOM 1111 N N . ALA A 1 150 ? -1.895 0.323 -6.893 1.00 98.75 150 ALA A N 1
ATOM 1112 C CA . ALA A 1 150 ? -2.860 0.710 -5.870 1.00 98.75 150 ALA A CA 1
ATOM 1113 C C . ALA A 1 150 ? -2.281 1.763 -4.919 1.00 98.75 150 ALA A C 1
ATOM 1115 O O . ALA A 1 150 ? -2.937 2.761 -4.619 1.00 98.75 150 ALA A O 1
ATOM 1116 N N . ARG A 1 151 ? -1.021 1.588 -4.498 1.00 98.69 151 ARG A N 1
ATOM 1117 C CA . ARG A 1 151 ? -0.308 2.570 -3.673 1.00 98.69 151 ARG A CA 1
ATOM 1118 C C . ARG A 1 151 ? -0.184 3.915 -4.379 1.00 98.69 151 ARG A C 1
ATOM 1120 O O . ARG A 1 151 ? -0.509 4.938 -3.781 1.00 98.69 151 ARG A O 1
ATOM 1127 N N . ALA A 1 152 ? 0.186 3.918 -5.658 1.00 98.56 152 ALA A N 1
ATOM 1128 C CA . ALA A 1 152 ? 0.252 5.141 -6.454 1.00 98.56 152 ALA A CA 1
ATOM 112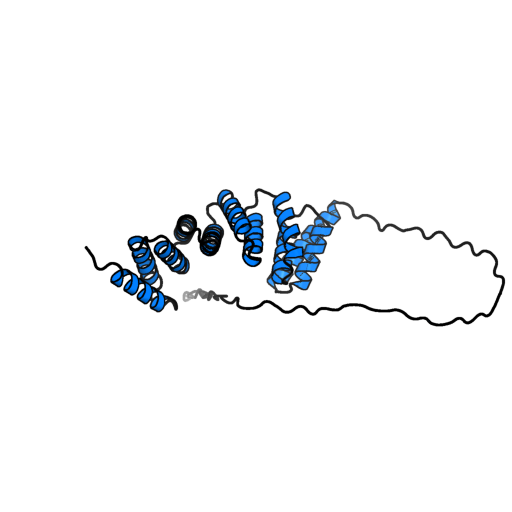9 C C . ALA A 1 152 ? -1.116 5.836 -6.586 1.00 98.56 152 ALA A C 1
ATOM 1131 O O . ALA A 1 152 ? -1.212 7.059 -6.455 1.00 98.56 152 ALA A O 1
ATOM 1132 N N . TYR A 1 153 ? -2.198 5.076 -6.774 1.00 98.81 153 TYR A N 1
ATOM 1133 C CA . TYR A 1 153 ? -3.555 5.625 -6.746 1.00 98.81 153 TYR A CA 1
ATOM 1134 C C . TYR A 1 153 ? -3.929 6.198 -5.374 1.00 98.81 153 TYR A C 1
ATOM 1136 O O . TYR A 1 153 ? -4.491 7.290 -5.301 1.00 98.81 153 TYR A O 1
ATOM 1144 N N . ALA A 1 154 ? -3.575 5.527 -4.278 1.00 98.44 154 ALA A N 1
ATOM 1145 C CA . ALA A 1 154 ? -3.854 6.016 -2.931 1.00 98.44 154 ALA A CA 1
ATOM 1146 C C . ALA A 1 15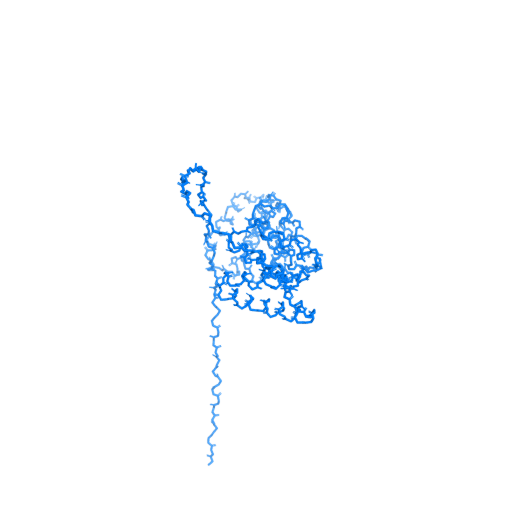4 ? -3.099 7.323 -2.619 1.00 98.44 154 ALA A C 1
ATOM 1148 O O . ALA A 1 154 ? -3.686 8.246 -2.051 1.00 98.44 154 ALA A O 1
ATOM 1149 N N . GLU A 1 155 ? -1.827 7.424 -3.018 1.00 97.38 155 GLU A N 1
ATOM 1150 C CA . GLU A 1 155 ? -0.990 8.626 -2.867 1.00 97.38 155 GLU A CA 1
ATOM 1151 C C . GLU A 1 155 ? -1.502 9.806 -3.710 1.00 97.38 155 GLU A C 1
ATOM 1153 O O . GLU A 1 155 ? -1.406 10.957 -3.293 1.00 97.38 155 GLU A O 1
ATOM 1158 N N . THR A 1 156 ? -2.120 9.524 -4.860 1.00 97.44 156 THR A N 1
ATOM 1159 C CA . THR A 1 156 ? -2.735 10.530 -5.747 1.00 97.44 156 THR A CA 1
ATOM 1160 C C . THR A 1 156 ? -4.224 10.766 -5.468 1.00 97.44 156 THR A C 1
ATOM 1162 O O . THR A 1 156 ? -4.921 11.392 -6.265 1.00 97.44 156 THR A O 1
ATOM 1165 N N . ASN A 1 157 ? -4.725 10.286 -4.323 1.00 97.38 157 ASN A N 1
ATOM 1166 C CA . ASN A 1 157 ? -6.114 10.418 -3.872 1.00 97.38 157 ASN A CA 1
ATOM 1167 C C . ASN A 1 157 ? -7.171 9.799 -4.816 1.00 97.38 157 ASN A C 1
ATOM 1169 O O . ASN A 1 157 ? -8.368 10.079 -4.710 1.00 97.38 157 ASN A O 1
ATOM 1173 N N . ARG A 1 158 ? -6.760 8.893 -5.705 1.00 98.56 158 ARG A N 1
ATOM 1174 C CA . ARG A 1 158 ? -7.633 8.041 -6.522 1.00 98.56 158 ARG A CA 1
ATOM 1175 C C . ARG A 1 158 ? -8.076 6.812 -5.723 1.00 98.56 158 ARG A C 1
ATOM 1177 O O . ARG A 1 158 ? -7.783 5.671 -6.056 1.00 98.56 158 ARG A O 1
ATOM 1184 N N . LEU A 1 159 ? -8.770 7.058 -4.613 1.00 98.62 159 LEU A N 1
ATOM 1185 C CA . LEU A 1 159 ? -9.008 6.047 -3.577 1.00 98.62 159 LEU A CA 1
ATOM 1186 C C . LEU A 1 159 ? -9.846 4.846 -4.045 1.00 98.62 159 LEU A C 1
ATOM 1188 O O . LEU A 1 159 ? -9.602 3.735 -3.587 1.00 98.62 159 LEU A O 1
ATOM 1192 N N . ARG A 1 160 ? -10.817 5.044 -4.949 1.00 98.69 160 ARG A N 1
ATOM 1193 C CA . ARG A 1 160 ? -11.616 3.929 -5.495 1.00 98.69 160 ARG A CA 1
ATOM 1194 C C . ARG A 1 160 ? -10.759 2.991 -6.341 1.00 98.69 160 ARG A C 1
ATOM 1196 O O . ARG A 1 160 ? -10.749 1.797 -6.079 1.00 98.69 160 ARG A O 1
ATOM 1203 N N . ASP A 1 161 ? -9.969 3.553 -7.255 1.00 98.69 161 ASP A N 1
ATOM 1204 C CA . ASP A 1 161 ? -9.039 2.777 -8.082 1.00 98.69 161 ASP A CA 1
ATOM 1205 C C . ASP A 1 161 ? -8.006 2.037 -7.214 1.00 98.69 161 ASP A C 1
ATOM 1207 O O . ASP A 1 161 ? -7.666 0.886 -7.475 1.00 98.69 161 ASP A O 1
ATOM 1211 N N . ALA A 1 162 ? -7.534 2.674 -6.135 1.00 98.88 162 ALA A N 1
ATOM 1212 C CA . ALA A 1 162 ? -6.646 2.034 -5.171 1.00 98.88 162 ALA A CA 1
ATOM 1213 C C . ALA A 1 162 ? -7.303 0.833 -4.474 1.00 98.88 162 ALA A C 1
ATOM 1215 O O . ALA A 1 162 ? -6.678 -0.218 -4.359 1.00 98.88 162 ALA A O 1
ATOM 1216 N N . ALA A 1 163 ? -8.551 0.969 -4.016 1.00 98.81 163 ALA A N 1
ATOM 1217 C CA . ALA A 1 163 ? -9.273 -0.120 -3.363 1.00 98.81 163 ALA A CA 1
ATOM 1218 C C . ALA A 1 163 ? -9.487 -1.308 -4.315 1.00 98.81 163 ALA A C 1
ATOM 1220 O O . ALA A 1 163 ? -9.227 -2.446 -3.924 1.00 98.81 163 ALA A O 1
ATOM 1221 N N . ASP A 1 164 ? -9.874 -1.044 -5.566 1.00 98.69 164 ASP A N 1
ATOM 1222 C CA . ASP A 1 164 ? -10.067 -2.081 -6.585 1.00 98.69 164 ASP A CA 1
ATOM 1223 C C . ASP A 1 164 ? -8.762 -2.844 -6.867 1.00 98.69 164 ASP A C 1
ATOM 1225 O O . ASP A 1 164 ? -8.742 -4.078 -6.912 1.00 98.69 164 ASP A O 1
ATOM 1229 N N . GLU A 1 165 ? -7.643 -2.126 -6.991 1.00 98.75 165 GLU A N 1
ATOM 1230 C CA . GLU A 1 165 ? -6.334 -2.730 -7.243 1.00 98.75 165 GLU A CA 1
ATOM 1231 C C . GLU A 1 165 ? -5.780 -3.494 -6.038 1.00 98.75 165 GLU A C 1
ATOM 1233 O O . GLU A 1 165 ? -5.259 -4.598 -6.212 1.00 98.75 165 GLU A O 1
ATOM 1238 N N . TYR A 1 166 ? -5.934 -2.977 -4.814 1.00 98.88 166 TYR A N 1
ATOM 1239 C CA . TYR A 1 166 ? -5.574 -3.731 -3.612 1.00 98.88 166 TYR A CA 1
ATOM 1240 C C . TYR A 1 166 ? -6.438 -4.986 -3.460 1.00 98.88 166 TYR A C 1
ATOM 1242 O O . TYR A 1 166 ? -5.915 -6.048 -3.132 1.00 98.88 166 TYR A O 1
ATOM 1250 N N . GLN A 1 167 ? -7.739 -4.913 -3.753 1.00 98.81 167 GLN A N 1
ATOM 1251 C CA . GLN A 1 167 ? -8.608 -6.087 -3.729 1.00 98.81 167 GLN A CA 1
ATOM 1252 C C . GLN A 1 167 ? -8.193 -7.115 -4.793 1.00 98.81 167 GLN A C 1
ATOM 1254 O O . GLN A 1 167 ? -8.227 -8.320 -4.538 1.00 98.81 167 GLN A O 1
ATOM 1259 N N . ALA A 1 168 ? -7.786 -6.670 -5.984 1.00 98.62 168 ALA A N 1
ATOM 1260 C CA . ALA A 1 168 ? -7.248 -7.553 -7.014 1.00 98.62 168 ALA A CA 1
ATOM 1261 C C . ALA A 1 168 ? -5.906 -8.183 -6.596 1.00 98.62 168 ALA A C 1
ATOM 1263 O O . ALA A 1 168 ? -5.710 -9.379 -6.811 1.00 98.62 168 ALA A O 1
ATOM 1264 N N . ALA A 1 169 ? -5.013 -7.424 -5.955 1.00 98.69 169 ALA A N 1
ATOM 1265 C CA . ALA A 1 169 ? -3.764 -7.942 -5.396 1.00 98.69 169 ALA A CA 1
ATOM 1266 C C . ALA A 1 169 ? -4.023 -8.994 -4.301 1.00 98.69 169 ALA A C 1
ATOM 1268 O O . ALA A 1 169 ? -3.446 -10.078 -4.356 1.00 98.69 169 ALA A O 1
ATOM 1269 N N . ALA A 1 170 ? -4.962 -8.732 -3.385 1.00 98.62 170 ALA A N 1
ATOM 1270 C CA . ALA A 1 170 ? -5.333 -9.647 -2.302 1.00 98.62 170 ALA A CA 1
ATOM 1271 C C . ALA A 1 170 ? -5.932 -10.966 -2.815 1.00 98.62 170 ALA A C 1
ATOM 1273 O O . ALA A 1 170 ? -5.786 -12.003 -2.180 1.00 98.62 170 ALA A O 1
ATOM 1274 N N . LYS A 1 171 ? -6.599 -10.954 -3.979 1.00 98.56 171 LYS A N 1
ATOM 1275 C CA . LYS A 1 171 ? -7.079 -12.185 -4.632 1.00 98.56 171 LYS A CA 1
ATOM 1276 C C . LYS A 1 171 ? -5.942 -13.030 -5.208 1.00 98.56 171 LYS A C 1
ATOM 1278 O O . LYS A 1 171 ? -6.070 -14.248 -5.251 1.00 98.56 171 LYS A O 1
ATOM 1283 N N . LEU A 1 172 ? -4.873 -12.394 -5.692 1.00 98.31 172 LEU A N 1
ATOM 1284 C CA . LEU A 1 172 ? -3.714 -13.083 -6.272 1.00 98.31 172 LEU A CA 1
ATOM 1285 C C . LEU A 1 172 ? -2.769 -13.627 -5.200 1.00 98.31 172 LEU A C 1
ATOM 1287 O O . LEU A 1 172 ? -2.173 -14.681 -5.401 1.00 98.31 172 LEU A O 1
ATOM 1291 N N . PHE A 1 173 ? -2.628 -12.912 -4.084 1.00 98.38 173 PHE A N 1
ATOM 1292 C CA . PHE A 1 173 ? -1.812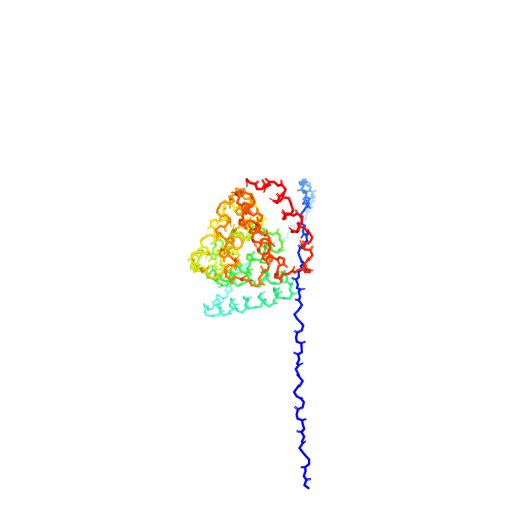 -13.341 -2.956 1.00 98.38 173 PHE A CA 1
ATOM 1293 C C . PHE A 1 173 ? -2.501 -12.995 -1.624 1.00 98.38 173 PHE A C 1
ATOM 1295 O O . PHE A 1 173 ? -2.273 -11.920 -1.062 1.00 98.38 173 PHE A O 1
ATOM 1302 N N . PRO A 1 174 ? -3.383 -13.887 -1.136 1.00 98.31 174 PRO A N 1
ATOM 1303 C CA . PRO A 1 174 ? -4.173 -13.660 0.072 1.00 98.31 174 PRO A CA 1
ATOM 1304 C C . PRO A 1 174 ? -3.356 -13.531 1.358 1.00 98.31 174 PRO A C 1
ATOM 1306 O O . PRO A 1 174 ? -3.865 -12.983 2.330 1.00 98.31 174 PRO A O 1
ATOM 1309 N N . GLU A 1 175 ? -2.119 -14.026 1.384 1.00 98.06 175 GLU A N 1
ATOM 1310 C CA . GLU A 1 175 ? -1.274 -14.072 2.579 1.00 98.06 175 GLU A CA 1
ATOM 1311 C C . GLU A 1 175 ? -0.477 -12.778 2.831 1.00 98.06 175 GLU A C 1
ATOM 1313 O O . GLU A 1 175 ? 0.206 -12.666 3.852 1.00 98.06 175 GLU A O 1
ATOM 1318 N N . ASP A 1 176 ? -0.560 -11.779 1.945 1.00 97.81 176 ASP A N 1
ATOM 1319 C CA . ASP A 1 176 ? 0.117 -10.495 2.150 1.00 97.81 176 ASP A CA 1
ATOM 1320 C C . ASP A 1 176 ? -0.667 -9.568 3.081 1.00 97.81 176 ASP A C 1
ATOM 1322 O O . ASP A 1 176 ? -1.595 -8.859 2.676 1.00 97.81 176 ASP A O 1
ATOM 1326 N N . TYR A 1 177 ? -0.243 -9.518 4.345 1.00 98.00 177 TYR A N 1
ATOM 1327 C CA . TYR A 1 177 ? -0.833 -8.625 5.344 1.00 98.00 177 TYR A CA 1
ATOM 1328 C C . TYR A 1 177 ? -0.796 -7.152 4.905 1.00 98.00 177 TYR A C 1
ATOM 1330 O O . TYR A 1 177 ? -1.702 -6.389 5.244 1.00 98.00 177 TYR A O 1
ATOM 1338 N N . ALA A 1 178 ? 0.233 -6.734 4.154 1.00 98.19 178 ALA A N 1
ATOM 1339 C CA . ALA A 1 178 ? 0.407 -5.345 3.747 1.00 98.19 178 ALA A CA 1
ATOM 1340 C C . ALA A 1 178 ? -0.681 -4.913 2.756 1.00 98.19 178 ALA A C 1
ATOM 1342 O O . ALA A 1 178 ? -1.218 -3.811 2.882 1.00 98.19 178 ALA A O 1
ATOM 1343 N N . THR A 1 179 ? -1.048 -5.774 1.807 1.00 98.69 179 THR A N 1
ATOM 1344 C CA . THR A 1 179 ? -2.152 -5.547 0.869 1.00 98.69 179 THR A CA 1
ATOM 1345 C C . THR A 1 179 ? -3.470 -5.372 1.617 1.00 98.69 179 THR A C 1
ATOM 1347 O O . THR A 1 179 ? -4.166 -4.381 1.394 1.00 98.69 179 THR A O 1
ATOM 1350 N N . HIS A 1 180 ? -3.788 -6.269 2.555 1.00 98.81 180 HIS A N 1
ATOM 1351 C CA . HIS A 1 180 ? -5.013 -6.179 3.361 1.00 98.81 180 HIS A CA 1
ATOM 1352 C C . HIS A 1 180 ? -5.048 -4.928 4.239 1.00 98.81 180 HIS A C 1
ATOM 1354 O O . HIS A 1 180 ? -6.059 -4.227 4.293 1.00 98.81 180 HIS A O 1
ATOM 1360 N N . TYR A 1 181 ? -3.928 -4.585 4.875 1.00 98.75 181 TYR A N 1
ATOM 1361 C CA . TYR A 1 181 ? -3.843 -3.390 5.709 1.00 98.75 181 TYR A CA 1
ATOM 1362 C C . TYR A 1 181 ? -4.041 -2.107 4.888 1.00 98.75 181 TYR A C 1
ATOM 1364 O O . TYR A 1 181 ? -4.828 -1.236 5.266 1.00 98.75 181 TYR A O 1
ATOM 1372 N N . ASN A 1 182 ? -3.386 -1.996 3.728 1.00 98.81 182 ASN A N 1
ATOM 1373 C CA . ASN A 1 182 ? -3.536 -0.833 2.851 1.00 98.81 182 ASN A CA 1
ATOM 1374 C C . ASN A 1 182 ? -4.927 -0.755 2.201 1.00 98.81 182 ASN A C 1
ATOM 1376 O O . ASN A 1 182 ? -5.450 0.352 2.033 1.00 98.81 182 ASN A O 1
ATOM 1380 N N . LEU A 1 183 ? -5.555 -1.895 1.894 1.00 98.81 183 LEU A N 1
ATOM 1381 C CA . LEU A 1 183 ? -6.957 -1.949 1.480 1.00 98.81 183 LEU A CA 1
ATOM 1382 C C . LEU A 1 183 ? -7.861 -1.371 2.574 1.00 98.81 183 LEU A C 1
ATOM 1384 O O . LEU A 1 183 ? -8.627 -0.446 2.305 1.00 98.81 183 LEU A O 1
ATOM 1388 N N . GLY A 1 184 ? -7.702 -1.839 3.815 1.00 98.62 184 GLY A N 1
ATOM 1389 C CA . GLY A 1 184 ? -8.467 -1.361 4.965 1.00 98.62 184 GLY A CA 1
ATOM 1390 C C . GLY A 1 184 ? -8.299 0.140 5.219 1.00 98.62 184 GLY A C 1
ATOM 1391 O O . GLY A 1 184 ? -9.283 0.861 5.383 1.00 98.62 184 GLY A O 1
ATOM 1392 N N . LEU A 1 185 ? -7.066 0.656 5.162 1.00 98.69 185 LEU A N 1
ATOM 1393 C CA . LEU A 1 185 ? -6.803 2.098 5.262 1.00 98.69 185 LEU A CA 1
ATOM 1394 C C . LEU A 1 185 ? -7.463 2.897 4.131 1.00 98.69 185 LEU A C 1
ATOM 1396 O O . LEU A 1 185 ? -8.000 3.984 4.359 1.00 98.69 185 LEU A O 1
ATOM 1400 N N . THR A 1 186 ? -7.429 2.371 2.908 1.00 98.81 186 THR A N 1
ATOM 1401 C CA . THR A 1 186 ? -8.052 3.010 1.743 1.00 98.81 186 THR A CA 1
ATOM 1402 C C . THR A 1 186 ? -9.574 3.053 1.896 1.00 98.81 186 THR A C 1
ATOM 1404 O O . THR A 1 186 ? -10.185 4.099 1.675 1.00 98.81 186 THR A O 1
ATOM 1407 N N . GLN A 1 187 ? -10.183 1.966 2.369 1.00 98.62 187 GLN A N 1
ATOM 1408 C CA . GLN A 1 187 ? -11.617 1.877 2.648 1.00 98.62 187 GLN A CA 1
ATOM 1409 C C . GLN A 1 187 ? -12.043 2.800 3.800 1.00 98.62 187 GLN A C 1
ATOM 1411 O O . GLN A 1 187 ? -13.066 3.474 3.689 1.00 98.62 187 GLN A O 1
ATOM 1416 N N . ILE A 1 188 ? -11.224 2.954 4.850 1.00 98.25 188 ILE A N 1
ATOM 1417 C CA . ILE A 1 188 ? -11.446 3.972 5.895 1.00 98.25 188 ILE A CA 1
ATOM 1418 C C . ILE A 1 188 ? -11.498 5.377 5.286 1.00 98.25 188 ILE A C 1
ATOM 1420 O O . ILE A 1 188 ? -12.418 6.140 5.588 1.00 98.25 188 ILE A O 1
ATOM 1424 N N . LYS A 1 189 ? -10.550 5.730 4.405 1.00 97.94 189 LYS A N 1
ATOM 1425 C CA . LYS A 1 189 ? -10.549 7.042 3.726 1.00 97.94 189 LYS A CA 1
ATOM 1426 C C . LYS A 1 189 ? -11.787 7.235 2.843 1.00 97.94 189 LYS A C 1
ATOM 1428 O O . LYS A 1 189 ? -12.295 8.349 2.741 1.00 97.94 189 LYS A O 1
ATOM 1433 N N . LEU A 1 190 ? -12.300 6.155 2.254 1.00 98.19 190 LEU A N 1
ATOM 1434 C CA . LEU A 1 190 ? -13.566 6.126 1.512 1.00 98.19 190 LEU A CA 1
ATOM 1435 C C . LEU A 1 190 ? -14.817 6.102 2.410 1.00 98.19 190 LEU A C 1
ATOM 1437 O O . LEU A 1 190 ? -15.926 6.182 1.884 1.00 98.19 190 LEU A O 1
ATOM 1441 N N . LYS A 1 191 ? -14.662 6.016 3.740 1.00 97.38 191 LYS A N 1
ATOM 1442 C CA . LYS A 1 191 ? -15.739 5.822 4.731 1.00 97.38 191 LYS A CA 1
ATOM 1443 C C . LYS A 1 191 ? -16.521 4.510 4.556 1.00 97.38 191 LYS A C 1
ATOM 1445 O O . LYS A 1 191 ? -17.655 4.390 5.012 1.00 97.38 191 LYS A O 1
ATOM 1450 N N . GLN A 1 192 ? -15.900 3.520 3.924 1.00 98.00 192 GLN A N 1
ATOM 1451 C CA . GLN A 1 192 ? -16.387 2.149 3.761 1.00 98.00 192 GLN A CA 1
ATOM 1452 C C . GLN A 1 192 ? -15.960 1.315 4.975 1.00 98.00 192 GLN A C 1
ATOM 1454 O O . GLN A 1 192 ? -15.109 0.432 4.894 1.00 98.00 192 GLN A O 1
ATOM 1459 N N . TYR A 1 193 ? -16.464 1.691 6.153 1.00 96.38 193 TYR A N 1
ATOM 1460 C CA . TYR A 1 193 ? -16.024 1.098 7.418 1.00 96.38 193 TYR A CA 1
ATOM 1461 C C . TYR A 1 193 ? -16.325 -0.407 7.545 1.00 96.38 193 TYR A C 1
ATOM 1463 O O . TYR A 1 193 ? -15.443 -1.117 8.028 1.00 96.38 193 TYR A O 1
ATOM 1471 N N . PRO A 1 194 ? -17.493 -0.930 7.114 1.00 96.88 194 PRO A N 1
ATOM 1472 C CA . PRO A 1 194 ? -17.761 -2.369 7.165 1.00 96.88 194 PRO A CA 1
ATOM 1473 C C . PRO A 1 194 ? -16.760 -3.199 6.351 1.00 96.88 194 PRO A C 1
ATOM 1475 O O . PRO A 1 194 ? -16.270 -4.220 6.827 1.00 96.88 194 PRO A O 1
ATOM 1478 N N . GLU A 1 195 ? -16.415 -2.748 5.147 1.00 98.00 195 GLU A N 1
ATOM 1479 C CA . GLU A 1 195 ? -15.438 -3.408 4.284 1.00 98.00 195 GLU A CA 1
ATOM 1480 C C . GLU A 1 195 ? -14.022 -3.295 4.862 1.00 98.00 195 GLU A C 1
ATOM 1482 O O . GLU A 1 195 ? -13.286 -4.284 4.883 1.00 98.00 195 GLU A O 1
ATOM 1487 N N . ALA A 1 196 ? -13.680 -2.122 5.411 1.00 98.44 196 ALA A N 1
ATOM 1488 C CA . ALA A 1 196 ? -12.395 -1.893 6.062 1.00 98.44 196 ALA A CA 1
ATOM 1489 C C . ALA A 1 196 ? -12.155 -2.846 7.234 1.00 98.44 196 ALA A C 1
ATOM 1491 O O . ALA A 1 196 ? -11.040 -3.338 7.390 1.00 98.44 196 ALA A O 1
ATOM 1492 N N . VAL A 1 197 ? -13.185 -3.124 8.044 1.00 98.69 197 VAL A N 1
ATOM 1493 C CA . VAL A 1 197 ? -13.092 -4.090 9.149 1.00 98.69 197 VAL A CA 1
ATOM 1494 C C . VAL A 1 197 ? -12.639 -5.451 8.628 1.00 98.69 197 VAL A C 1
ATOM 1496 O O . VAL A 1 197 ? -11.669 -5.986 9.153 1.00 98.69 197 VAL A O 1
ATOM 1499 N N . GLY A 1 198 ? -13.260 -5.970 7.564 1.00 98.25 198 GLY A N 1
ATOM 1500 C CA . GLY A 1 198 ? -12.898 -7.278 7.012 1.00 98.25 198 GLY A CA 1
ATOM 1501 C C . GLY A 1 198 ? -11.446 -7.339 6.526 1.00 98.25 198 GLY A C 1
ATOM 1502 O O . GLY A 1 198 ? -10.729 -8.289 6.836 1.00 98.25 198 GLY A O 1
ATOM 1503 N N . ALA A 1 199 ? -10.977 -6.307 5.819 1.00 98.62 199 ALA A N 1
ATOM 1504 C CA . ALA A 1 199 ? -9.585 -6.236 5.370 1.00 98.62 199 ALA A CA 1
ATOM 1505 C C . ALA A 1 199 ? -8.599 -6.112 6.552 1.00 98.62 199 ALA A C 1
ATOM 1507 O O . ALA A 1 199 ? -7.569 -6.781 6.591 1.00 98.62 199 ALA A O 1
ATOM 1508 N N . LEU A 1 200 ? -8.923 -5.302 7.562 1.00 98.75 200 LEU A N 1
ATOM 1509 C CA . LEU A 1 200 ? -8.074 -5.120 8.742 1.00 98.75 200 LEU A CA 1
ATOM 1510 C C . LEU A 1 200 ? -8.032 -6.363 9.640 1.00 98.75 200 LEU A C 1
ATOM 1512 O O . LEU A 1 200 ? -6.974 -6.670 10.183 1.00 98.75 200 LEU A O 1
ATOM 1516 N N . GLU A 1 201 ? -9.135 -7.105 9.770 1.00 98.62 201 GLU A N 1
ATOM 1517 C CA . GLU A 1 201 ? -9.157 -8.405 10.453 1.00 98.62 201 GLU A CA 1
ATOM 1518 C C . GLU A 1 201 ? -8.185 -9.390 9.784 1.00 98.62 201 GLU A C 1
ATOM 1520 O O . GLU A 1 201 ? -7.398 -10.030 10.482 1.00 98.62 201 GLU A O 1
ATOM 1525 N N . GLN A 1 202 ? -8.175 -9.465 8.445 1.00 98.56 202 GLN A N 1
ATOM 1526 C CA . GLN A 1 202 ? -7.214 -10.300 7.710 1.00 98.56 202 GLN A CA 1
ATOM 1527 C C . GLN A 1 202 ? -5.767 -9.853 7.953 1.00 98.56 202 GLN A C 1
ATOM 1529 O O . GLN A 1 202 ? -4.904 -10.686 8.222 1.00 98.56 202 GLN A O 1
ATOM 1534 N N . ALA A 1 203 ? -5.494 -8.545 7.932 1.00 98.56 203 ALA A N 1
ATOM 1535 C CA . ALA A 1 203 ? -4.158 -8.023 8.219 1.00 98.56 203 ALA A CA 1
ATOM 1536 C C . ALA A 1 203 ? -3.671 -8.390 9.635 1.00 98.56 203 ALA A C 1
ATOM 1538 O O . ALA A 1 203 ? -2.538 -8.842 9.795 1.00 98.56 203 ALA A O 1
ATOM 1539 N N . VAL A 1 204 ? -4.529 -8.247 10.653 1.00 98.50 204 VAL A N 1
ATOM 1540 C CA . VAL A 1 204 ? -4.221 -8.630 12.045 1.00 98.50 204 VAL A CA 1
ATOM 1541 C C . VAL A 1 204 ? -4.009 -10.140 12.173 1.00 98.50 204 VAL A C 1
ATOM 1543 O O . VAL A 1 204 ? -3.112 -10.573 12.893 1.00 98.50 204 VAL A O 1
ATOM 1546 N N . GLN A 1 205 ? -4.799 -10.950 11.465 1.00 98.31 205 GLN A N 1
ATOM 1547 C CA . GLN A 1 205 ? -4.651 -12.406 11.469 1.00 98.31 205 GLN A CA 1
ATOM 1548 C C . GLN A 1 205 ? -3.318 -12.854 10.849 1.00 98.31 205 GLN A C 1
ATOM 1550 O O . GLN A 1 205 ? -2.679 -13.768 11.370 1.00 98.31 205 GLN A O 1
ATOM 1555 N N . LEU A 1 206 ? -2.903 -12.226 9.746 1.00 98.12 206 LEU A N 1
ATOM 1556 C CA . LEU A 1 206 ? -1.669 -12.558 9.027 1.00 98.12 206 LEU A CA 1
ATOM 1557 C C . LEU A 1 206 ? -0.408 -12.032 9.731 1.00 98.12 206 LEU A C 1
ATOM 1559 O O . LEU A 1 206 ? 0.656 -12.636 9.611 1.00 98.12 206 LEU A O 1
ATOM 1563 N N . ALA A 1 207 ? -0.523 -10.938 10.487 1.00 97.12 207 ALA A N 1
ATOM 1564 C CA . ALA A 1 207 ? 0.574 -10.328 11.236 1.00 97.12 207 ALA A CA 1
ATOM 1565 C C . ALA A 1 207 ? 0.182 -10.058 12.706 1.00 97.12 207 ALA A C 1
ATOM 1567 O O . ALA A 1 207 ? 0.101 -8.903 13.132 1.00 97.12 207 ALA A O 1
ATOM 1568 N N . PRO A 1 208 ? -0.012 -11.105 13.533 1.00 95.44 208 PRO A N 1
ATOM 1569 C CA . PRO A 1 208 ? -0.482 -10.953 14.917 1.00 95.44 208 PRO A CA 1
ATOM 1570 C C . PRO A 1 208 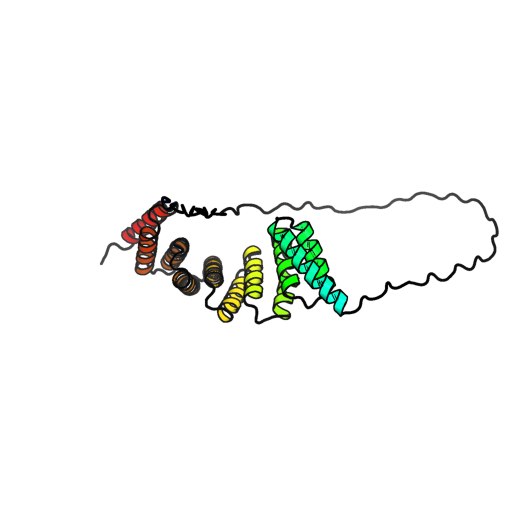? 0.529 -10.259 15.847 1.00 95.44 208 PRO A C 1
ATOM 1572 O O . PRO A 1 208 ? 0.178 -9.892 16.969 1.00 95.44 208 PRO A O 1
ATOM 1575 N N . GLY A 1 209 ? 1.779 -10.113 15.395 1.00 93.50 209 GLY A N 1
ATOM 1576 C CA . GLY A 1 209 ? 2.868 -9.430 16.092 1.00 93.50 209 GLY A CA 1
ATOM 1577 C C . GLY A 1 209 ? 3.024 -7.950 15.735 1.00 93.50 209 GLY A C 1
ATOM 1578 O O . GLY A 1 209 ? 4.033 -7.370 16.122 1.00 93.50 209 GLY A O 1
ATOM 1579 N N . GLU A 1 210 ? 2.071 -7.355 15.009 1.00 94.44 210 GLU A N 1
ATOM 1580 C CA . GLU A 1 210 ? 2.044 -5.925 14.669 1.00 94.44 210 GLU A CA 1
ATOM 1581 C C . GLU A 1 210 ? 0.913 -5.200 15.428 1.00 94.44 210 GLU A C 1
ATOM 1583 O O . GLU A 1 210 ? -0.190 -5.025 14.898 1.00 94.44 210 GLU A O 1
ATOM 1588 N N . PRO A 1 211 ? 1.157 -4.725 16.669 1.00 93.62 211 PRO A N 1
ATOM 1589 C CA . PRO A 1 211 ? 0.121 -4.117 17.506 1.00 93.62 211 PRO A CA 1
ATOM 1590 C C . PRO A 1 211 ? -0.517 -2.879 16.868 1.00 93.62 211 PRO A C 1
ATOM 1592 O O . PRO A 1 211 ? -1.687 -2.586 17.105 1.00 93.62 211 PRO A O 1
ATOM 1595 N N . SER A 1 212 ? 0.219 -2.159 16.016 1.00 92.81 212 SER A N 1
ATOM 1596 C CA . SER A 1 212 ? -0.285 -0.960 15.334 1.00 92.81 212 SER A CA 1
ATOM 1597 C C . SER A 1 212 ? -1.559 -1.221 14.514 1.00 92.81 212 SER A C 1
ATOM 1599 O O . SER A 1 212 ? -2.423 -0.346 14.420 1.00 92.81 212 SER A O 1
ATOM 1601 N N . PHE A 1 213 ? -1.740 -2.437 13.985 1.00 97.38 213 PHE A N 1
ATOM 1602 C CA . PHE A 1 213 ? -2.934 -2.805 13.220 1.00 97.38 213 PHE A CA 1
ATOM 1603 C C . PHE A 1 213 ? -4.184 -2.883 14.103 1.00 97.38 213 PHE A C 1
ATOM 1605 O O . PHE A 1 213 ? -5.278 -2.543 13.646 1.00 97.38 213 PHE A O 1
ATOM 1612 N N . LEU A 1 214 ? -4.026 -3.245 15.382 1.00 98.19 214 LEU A N 1
ATOM 1613 C CA . LEU A 1 214 ? -5.118 -3.316 16.356 1.00 98.19 214 LEU A CA 1
ATOM 1614 C C . LEU A 1 214 ? -5.724 -1.933 16.623 1.00 98.19 214 LEU A C 1
ATOM 1616 O O . LEU A 1 214 ? -6.939 -1.813 16.757 1.00 98.19 214 LEU A O 1
ATOM 1620 N N . ILE A 1 215 ? -4.919 -0.866 16.625 1.00 96.88 215 ILE A N 1
ATOM 1621 C CA . ILE A 1 215 ? -5.433 0.504 16.789 1.00 96.88 215 ILE A CA 1
ATOM 1622 C C . ILE A 1 215 ? -6.358 0.876 15.624 1.00 96.88 215 ILE A C 1
ATOM 1624 O O . ILE A 1 215 ? -7.464 1.392 15.831 1.00 96.88 215 ILE A O 1
ATOM 1628 N N . THR A 1 216 ? -5.916 0.610 14.393 1.00 97.44 216 THR A N 1
ATOM 1629 C CA . THR A 1 216 ? -6.689 0.910 13.182 1.00 97.44 216 THR A CA 1
ATOM 1630 C C . THR A 1 216 ? -7.968 0.073 13.133 1.00 97.44 216 THR A C 1
ATOM 1632 O O . THR A 1 216 ? -9.044 0.621 12.889 1.00 97.44 216 THR A O 1
ATOM 1635 N N . LEU A 1 217 ? -7.880 -1.225 13.443 1.00 98.31 217 LEU A N 1
ATOM 1636 C CA . LEU A 1 217 ? -9.033 -2.125 13.507 1.00 98.31 217 LEU A CA 1
ATOM 1637 C C . LEU A 1 217 ? -10.034 -1.706 14.596 1.00 98.31 217 LEU A C 1
ATOM 1639 O O . LEU A 1 217 ? -11.228 -1.600 14.324 1.00 98.31 217 LEU A O 1
ATOM 1643 N N . GLY A 1 218 ? -9.563 -1.397 15.807 1.00 97.19 218 GLY A N 1
ATOM 1644 C CA . GLY A 1 218 ? -10.411 -0.919 16.899 1.00 97.19 218 GLY A CA 1
ATOM 1645 C C . GLY A 1 218 ? -11.144 0.371 16.527 1.00 97.19 218 GLY A C 1
ATOM 1646 O O . GLY A 1 218 ? -12.347 0.494 16.749 1.00 97.19 218 GLY A O 1
ATOM 1647 N N . THR A 1 219 ? -10.458 1.302 15.859 1.00 95.06 219 THR A N 1
ATOM 1648 C CA . THR A 1 219 ? -11.069 2.542 15.352 1.00 95.06 219 THR A CA 1
ATOM 1649 C C . THR A 1 219 ? -12.130 2.262 14.283 1.00 95.06 219 THR A C 1
ATOM 1651 O O . THR A 1 219 ? -13.200 2.875 14.304 1.00 95.06 219 THR A O 1
ATOM 1654 N N . ALA A 1 220 ? -11.878 1.314 13.374 1.00 97.12 220 ALA A N 1
ATOM 1655 C CA . ALA A 1 220 ? -12.871 0.878 12.394 1.00 97.12 220 ALA A CA 1
ATOM 1656 C C . ALA A 1 220 ? -14.108 0.272 13.082 1.00 97.12 220 ALA A C 1
ATOM 1658 O O . ALA A 1 220 ? -15.235 0.609 12.718 1.00 97.12 220 ALA A O 1
ATOM 1659 N N . TYR A 1 221 ? -13.923 -0.521 14.143 1.00 98.06 221 TYR A N 1
ATOM 1660 C CA . TYR A 1 221 ? -15.037 -1.055 14.928 1.00 98.06 221 TYR A CA 1
ATOM 1661 C C . TYR A 1 221 ? -15.887 0.025 15.592 1.00 98.06 221 TYR A C 1
ATOM 1663 O O . TYR A 1 221 ? -17.118 -0.066 15.538 1.00 98.06 221 TYR A O 1
ATOM 1671 N N . VAL A 1 222 ? -15.263 1.066 16.155 1.00 95.31 222 VAL A N 1
ATOM 1672 C CA . VAL A 1 222 ? -15.985 2.235 16.684 1.00 95.31 222 VAL A CA 1
ATOM 1673 C C . VAL A 1 222 ? -16.840 2.877 15.590 1.00 95.31 222 VAL A C 1
ATOM 1675 O O . VAL A 1 222 ? -18.023 3.131 15.810 1.00 95.31 222 VAL A O 1
ATOM 1678 N N . ALA A 1 223 ? -16.280 3.075 14.392 1.00 95.25 223 ALA A N 1
ATOM 1679 C CA . ALA A 1 223 ? -17.003 3.663 13.264 1.00 95.25 223 ALA A CA 1
ATOM 1680 C C . ALA A 1 223 ? -18.181 2.794 12.781 1.00 95.25 223 ALA A C 1
ATOM 1682 O O . ALA A 1 223 ? -19.201 3.329 12.352 1.00 95.25 223 ALA A O 1
ATOM 1683 N N . THR A 1 224 ? -18.079 1.466 12.901 1.00 95.56 224 THR A N 1
ATOM 1684 C CA . THR A 1 224 ? -19.177 0.522 12.610 1.00 95.56 224 THR A CA 1
ATOM 1685 C C . THR A 1 224 ? -20.143 0.290 13.779 1.00 95.56 224 THR A C 1
ATOM 1687 O O . THR A 1 224 ? -20.961 -0.623 13.713 1.00 95.56 224 THR A O 1
ATOM 1690 N N . GLN A 1 225 ? -20.055 1.081 14.855 1.00 94.25 225 GLN A N 1
ATOM 1691 C CA . GLN A 1 225 ? -20.887 0.939 16.059 1.00 94.25 225 GLN A CA 1
ATOM 1692 C C . GLN A 1 225 ? -20.795 -0.451 16.711 1.00 94.25 225 GLN A C 1
ATOM 1694 O O . GLN A 1 225 ? -21.776 -0.973 17.240 1.00 94.25 225 GLN A O 1
ATOM 1699 N N . ASN A 1 226 ? -19.597 -1.044 16.716 1.00 94.25 226 ASN A N 1
ATOM 1700 C CA . ASN A 1 226 ? -19.323 -2.317 17.380 1.00 94.25 226 ASN A CA 1
ATOM 1701 C C . ASN A 1 226 ? -18.407 -2.118 18.606 1.00 94.25 226 ASN A C 1
ATOM 1703 O O . ASN A 1 226 ? -17.228 -2.487 18.575 1.00 94.25 226 ASN A O 1
ATOM 1707 N N . PRO A 1 227 ? -18.913 -1.506 19.696 1.00 93.88 227 PRO A N 1
ATOM 1708 C CA . PRO A 1 227 ? -18.092 -1.111 20.839 1.00 93.88 227 PRO A CA 1
ATOM 1709 C C . PRO A 1 227 ? -17.492 -2.309 21.581 1.00 93.88 227 PRO A C 1
ATOM 1711 O O . PRO A 1 227 ? -16.393 -2.196 22.110 1.00 93.88 227 PRO A O 1
ATOM 1714 N N . ALA A 1 228 ? -18.171 -3.461 21.597 1.00 95.38 228 ALA A N 1
ATOM 1715 C CA . ALA A 1 228 ? -17.656 -4.669 22.239 1.00 95.38 228 ALA A CA 1
ATOM 1716 C C . ALA A 1 228 ? -16.380 -5.172 21.547 1.00 95.38 228 ALA A C 1
ATOM 1718 O O . ALA A 1 228 ? -15.374 -5.420 22.210 1.00 95.38 228 ALA A O 1
ATOM 1719 N N . ARG A 1 229 ? -16.395 -5.260 20.208 1.00 97.06 229 ARG A N 1
ATOM 1720 C CA . ARG A 1 229 ? -15.201 -5.636 19.443 1.00 97.06 229 ARG A CA 1
ATOM 1721 C C . ARG A 1 229 ? -14.113 -4.569 19.527 1.00 97.06 229 ARG A C 1
ATOM 1723 O O . ARG A 1 229 ? -12.962 -4.923 19.740 1.00 97.06 229 ARG A O 1
ATOM 1730 N N . ALA A 1 230 ? -14.473 -3.284 19.452 1.00 97.50 230 ALA A N 1
ATOM 1731 C CA . ALA A 1 230 ? -13.513 -2.191 19.611 1.00 97.50 230 ALA A CA 1
ATOM 1732 C C . ALA A 1 230 ? -12.753 -2.277 20.946 1.00 97.50 230 ALA A C 1
ATOM 1734 O O . ALA A 1 230 ? -11.524 -2.208 20.947 1.00 97.50 230 ALA A O 1
ATOM 1735 N N . LYS A 1 231 ? -13.468 -2.485 22.064 1.00 97.50 231 LYS A N 1
ATOM 1736 C CA . LYS A 1 231 ? -12.858 -2.653 23.393 1.00 97.50 231 LYS A CA 1
ATOM 1737 C C . LYS A 1 231 ? -11.884 -3.824 23.421 1.00 97.50 231 LYS A C 1
ATOM 1739 O O . LYS A 1 231 ? -10.718 -3.617 23.733 1.00 97.50 231 LYS A O 1
ATOM 1744 N N . ALA A 1 232 ? -12.328 -5.008 22.999 1.00 97.69 232 ALA A N 1
ATOM 1745 C CA . ALA A 1 232 ? -11.480 -6.199 22.979 1.00 97.69 232 ALA A CA 1
ATOM 1746 C C . ALA A 1 232 ? -10.200 -5.990 22.145 1.00 97.69 232 ALA A C 1
ATOM 1748 O O . ALA A 1 232 ? -9.110 -6.374 22.562 1.00 97.69 232 ALA A O 1
ATOM 1749 N N . THR A 1 233 ? -10.306 -5.332 20.985 1.00 98.12 233 THR A N 1
ATOM 1750 C CA . THR A 1 233 ? -9.147 -5.031 20.131 1.00 98.12 233 THR A CA 1
ATOM 1751 C C . THR A 1 233 ? -8.183 -4.031 20.785 1.00 98.12 233 THR A C 1
ATOM 1753 O O . THR A 1 233 ? -6.967 -4.211 20.720 1.00 98.12 233 THR A O 1
ATOM 1756 N N . PHE A 1 234 ? -8.693 -2.991 21.446 1.00 98.25 234 PHE A N 1
ATOM 1757 C CA . PHE A 1 234 ? -7.862 -2.021 22.166 1.00 98.25 234 PHE A CA 1
ATOM 1758 C C . PHE A 1 234 ? -7.206 -2.608 23.423 1.00 98.25 234 PHE A C 1
ATOM 1760 O O . PHE A 1 234 ? -6.047 -2.309 23.710 1.00 98.25 234 PHE A O 1
ATOM 1767 N N . GLU A 1 235 ? -7.901 -3.480 24.148 1.00 97.75 235 GLU A N 1
ATOM 1768 C CA . GLU A 1 235 ? -7.327 -4.234 25.265 1.00 97.75 235 GLU A CA 1
ATOM 1769 C C . GLU A 1 235 ? -6.198 -5.150 24.786 1.00 97.75 235 GLU A C 1
ATOM 1771 O O . GLU A 1 235 ? -5.124 -5.165 25.388 1.00 97.75 235 GLU A O 1
ATOM 1776 N N . GLN A 1 236 ? -6.396 -5.851 23.665 1.00 97.88 236 GLN A N 1
ATOM 1777 C CA . GLN A 1 236 ? -5.352 -6.664 23.043 1.00 97.88 236 GLN A CA 1
ATOM 1778 C C . GLN A 1 236 ? -4.121 -5.819 22.680 1.00 97.88 236 GLN A C 1
ATOM 1780 O O . GLN A 1 236 ? -2.995 -6.241 22.942 1.00 97.88 236 GLN A O 1
ATOM 1785 N N . PHE A 1 237 ? -4.312 -4.614 22.132 1.00 98.25 237 PHE A N 1
ATOM 1786 C CA . PHE A 1 237 ? -3.205 -3.695 21.856 1.00 98.25 237 PHE A CA 1
ATOM 1787 C C . PHE A 1 237 ? -2.410 -3.365 23.127 1.00 98.25 237 PHE A C 1
ATOM 1789 O O . PHE A 1 237 ? -1.189 -3.509 23.143 1.00 98.25 237 PHE A O 1
ATOM 1796 N N . LEU A 1 238 ? -3.097 -2.977 24.207 1.00 97.94 238 LEU A N 1
ATOM 1797 C CA . LEU A 1 238 ? -2.449 -2.622 25.473 1.00 97.94 238 LEU A CA 1
ATOM 1798 C C . LEU A 1 238 ? -1.752 -3.814 26.145 1.00 97.94 238 LEU A C 1
ATOM 1800 O O . LEU A 1 238 ? -0.786 -3.609 26.875 1.00 97.94 238 LEU A O 1
ATOM 1804 N N . GLN A 1 239 ? -2.211 -5.044 25.900 1.00 97.38 239 GLN A N 1
ATOM 1805 C CA . GLN A 1 239 ? -1.521 -6.257 26.346 1.00 97.38 239 GLN A CA 1
ATOM 1806 C C . GLN A 1 239 ? -0.236 -6.514 25.551 1.00 97.38 239 GLN A C 1
ATOM 1808 O O . GLN A 1 239 ? 0.778 -6.888 26.136 1.00 97.38 239 GLN A O 1
ATOM 1813 N N . GLN A 1 240 ? -0.269 -6.324 24.228 1.00 96.81 240 GLN A N 1
ATOM 1814 C CA . GLN A 1 240 ? 0.884 -6.572 23.360 1.00 96.81 240 GLN A CA 1
ATOM 1815 C C . GLN A 1 240 ? 1.958 -5.482 23.472 1.00 96.81 240 GLN A C 1
ATOM 1817 O O . GLN A 1 240 ? 3.148 -5.785 23.387 1.00 96.81 240 GLN A O 1
ATOM 1822 N N . ALA A 1 241 ? 1.551 -4.223 23.647 1.00 96.50 241 ALA A N 1
ATOM 1823 C CA . ALA A 1 241 ? 2.448 -3.072 23.640 1.00 96.50 241 ALA A CA 1
ATOM 1824 C C . ALA A 1 241 ? 2.056 -2.022 24.705 1.00 96.50 241 ALA A C 1
ATOM 1826 O O . ALA A 1 241 ? 1.656 -0.905 24.369 1.00 96.50 241 ALA A O 1
ATOM 1827 N N . PRO A 1 242 ? 2.180 -2.346 26.008 1.00 95.88 242 PRO A N 1
ATOM 1828 C CA . PRO A 1 242 ? 1.746 -1.466 27.103 1.00 95.88 242 PRO A CA 1
ATOM 1829 C C . PRO A 1 242 ? 2.497 -0.126 27.180 1.00 95.88 242 PRO A C 1
ATOM 1831 O O . PRO A 1 242 ? 1.944 0.850 27.704 1.00 95.88 242 PRO A O 1
ATOM 1834 N N . ASP A 1 243 ? 3.725 -0.095 26.650 1.00 96.00 243 ASP A N 1
ATOM 1835 C CA . ASP A 1 243 ? 4.642 1.053 26.645 1.00 96.00 243 ASP A CA 1
ATOM 1836 C C . ASP A 1 243 ? 4.707 1.770 25.280 1.00 96.00 243 ASP A C 1
ATOM 1838 O O . ASP A 1 243 ? 5.559 2.636 25.070 1.00 96.00 243 ASP A O 1
ATOM 1842 N N . ASP A 1 244 ? 3.844 1.405 24.324 1.00 96.38 244 ASP A N 1
ATOM 1843 C CA . ASP A 1 244 ? 3.784 2.084 23.027 1.00 96.38 244 ASP A CA 1
ATOM 1844 C C . ASP A 1 244 ? 3.354 3.559 23.195 1.00 96.38 244 ASP A C 1
ATOM 1846 O O . ASP A 1 244 ? 2.486 3.847 24.028 1.00 9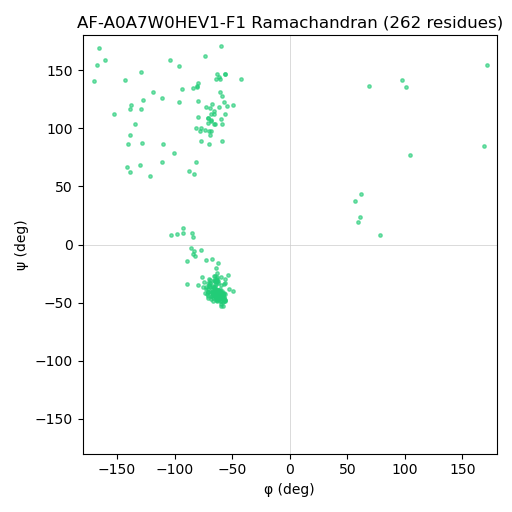6.38 244 ASP A O 1
ATOM 1850 N N . PRO A 1 245 ? 3.908 4.510 22.416 1.00 96.62 245 PRO A N 1
ATOM 1851 C CA . PRO A 1 245 ? 3.502 5.916 22.470 1.00 96.62 245 PRO A CA 1
ATOM 1852 C C . PRO A 1 245 ? 1.996 6.161 22.289 1.00 96.62 245 PRO A C 1
ATOM 1854 O O . PRO A 1 245 ? 1.480 7.150 22.807 1.00 96.62 245 PRO A O 1
ATOM 1857 N N . GLU A 1 246 ? 1.279 5.269 21.601 1.00 95.50 246 GLU A N 1
ATOM 1858 C CA . GLU A 1 246 ? -0.173 5.358 21.413 1.00 95.50 246 GLU A CA 1
ATOM 1859 C C . GLU A 1 246 ? -0.981 4.802 22.603 1.00 95.50 246 GLU A C 1
ATOM 1861 O O . GLU A 1 246 ? -2.194 5.010 22.677 1.00 95.50 246 GLU A O 1
ATOM 1866 N N . ALA A 1 247 ? -0.351 4.125 23.571 1.00 97.00 247 ALA A N 1
ATOM 1867 C CA . ALA A 1 247 ? -1.041 3.504 24.705 1.00 97.00 247 ALA A CA 1
ATOM 1868 C C . ALA A 1 247 ? -1.897 4.476 25.540 1.00 97.00 247 ALA A C 1
ATOM 1870 O O . ALA A 1 247 ? -3.028 4.110 25.874 1.00 97.00 247 ALA A O 1
ATOM 1871 N N . PRO A 1 248 ? -1.459 5.711 25.863 1.00 97.75 248 PRO A N 1
ATOM 1872 C CA . PRO A 1 248 ? -2.320 6.685 26.535 1.00 97.75 248 PRO A CA 1
ATOM 1873 C C . PRO A 1 248 ? -3.590 6.998 25.732 1.00 97.75 248 PRO A C 1
ATOM 1875 O O . PRO A 1 248 ? -4.687 6.943 26.286 1.00 97.75 248 PRO A O 1
ATOM 1878 N N . ARG A 1 249 ? -3.460 7.211 24.415 1.00 96.38 249 ARG A N 1
ATOM 1879 C CA . ARG A 1 249 ? -4.596 7.474 23.520 1.00 96.38 249 ARG A CA 1
ATOM 1880 C C . ARG A 1 249 ? -5.572 6.299 23.494 1.00 96.38 249 ARG A C 1
ATOM 1882 O O . ARG A 1 249 ? -6.782 6.494 23.532 1.00 96.38 249 ARG A O 1
ATOM 1889 N N . VAL A 1 250 ? -5.064 5.068 23.461 1.00 97.38 250 VAL A N 1
ATOM 1890 C CA . VAL A 1 250 ? -5.912 3.867 23.474 1.00 97.38 250 VAL A CA 1
ATOM 1891 C C . VAL A 1 250 ? -6.655 3.705 24.808 1.00 97.38 250 VAL A C 1
ATOM 1893 O O . VAL A 1 250 ? -7.831 3.341 24.803 1.00 97.38 250 VAL A O 1
ATOM 1896 N N . ARG A 1 251 ? -6.036 4.044 25.948 1.00 97.00 251 ARG A N 1
ATOM 1897 C CA . ARG A 1 251 ? -6.718 4.055 27.260 1.00 97.00 251 ARG A CA 1
ATOM 1898 C C . ARG A 1 251 ? -7.851 5.086 27.316 1.00 97.00 251 ARG A C 1
ATOM 1900 O O . ARG A 1 251 ? -8.915 4.795 27.866 1.00 97.00 251 ARG A O 1
ATOM 1907 N N . GLU A 1 252 ? -7.654 6.263 26.724 1.00 96.12 252 GLU A N 1
ATOM 1908 C CA . GLU A 1 252 ? -8.708 7.279 26.598 1.00 96.12 252 GLU A CA 1
ATOM 1909 C C . GLU A 1 252 ? -9.880 6.775 25.745 1.00 96.12 252 GLU A C 1
ATOM 1911 O O . GLU A 1 252 ? -11.036 6.904 26.150 1.00 96.12 252 GLU A O 1
ATOM 1916 N N . LEU A 1 253 ? -9.591 6.135 24.603 1.00 94.94 253 LEU A N 1
ATOM 1917 C CA . LEU A 1 253 ? -10.614 5.531 23.741 1.00 94.94 253 LEU A CA 1
ATOM 1918 C C . LEU A 1 253 ? -11.416 4.447 24.475 1.00 94.94 253 LEU A C 1
ATOM 1920 O O . LEU A 1 253 ? -12.641 4.427 24.371 1.00 94.94 253 LEU A O 1
ATOM 1924 N N . LEU A 1 254 ? -10.754 3.583 25.249 1.00 95.50 254 LEU A N 1
ATOM 1925 C CA . LEU A 1 254 ? -11.425 2.577 26.079 1.00 95.50 254 LEU A CA 1
ATOM 1926 C C . LEU A 1 254 ? -12.358 3.218 27.112 1.00 95.50 254 LEU A C 1
ATOM 1928 O O . LEU A 1 254 ? -13.535 2.867 27.174 1.00 95.50 254 LEU A O 1
ATOM 1932 N N . THR A 1 255 ? -11.869 4.224 27.838 1.00 95.25 255 THR A N 1
ATOM 1933 C CA . THR A 1 255 ? -12.664 4.945 28.846 1.00 95.25 255 THR A CA 1
ATOM 1934 C C . THR A 1 255 ? -13.903 5.597 28.222 1.00 95.25 255 THR A C 1
ATOM 1936 O O . THR A 1 255 ? -15.000 5.533 28.778 1.00 95.25 255 THR A O 1
ATOM 1939 N N . ALA A 1 256 ? -13.760 6.194 27.035 1.00 93.38 256 ALA A N 1
ATOM 1940 C CA . ALA A 1 256 ? -14.879 6.785 26.304 1.00 93.38 256 ALA A CA 1
ATOM 1941 C C . ALA A 1 256 ? -15.920 5.736 25.865 1.00 93.38 256 ALA A C 1
ATOM 1943 O O . ALA A 1 256 ? -17.126 5.998 25.917 1.00 93.38 256 ALA A O 1
ATOM 1944 N N . LEU A 1 257 ? -15.474 4.540 25.464 1.00 92.56 257 LEU A N 1
ATOM 1945 C CA . LEU A 1 257 ? -16.357 3.423 25.110 1.00 92.56 257 LEU A CA 1
ATOM 1946 C C . LEU A 1 257 ? -17.082 2.830 26.327 1.00 92.56 257 LEU A C 1
ATOM 1948 O O . LEU A 1 257 ? -18.190 2.312 26.179 1.00 92.56 257 LEU A O 1
ATOM 1952 N N . ASP A 1 258 ? -16.487 2.884 27.518 1.00 90.19 258 ASP A N 1
ATOM 1953 C CA . ASP A 1 258 ? -17.149 2.516 28.776 1.00 90.19 258 ASP A CA 1
ATOM 1954 C C . ASP A 1 258 ? -18.206 3.546 29.175 1.00 90.19 258 ASP A C 1
ATOM 1956 O O . ASP A 1 258 ? -19.347 3.183 29.457 1.00 90.19 258 ASP A O 1
ATOM 1960 N N . ALA A 1 259 ? -17.868 4.835 29.104 1.00 87.38 259 ALA A N 1
ATOM 1961 C CA . ALA A 1 259 ? -18.787 5.921 29.439 1.00 87.38 259 ALA A CA 1
ATOM 1962 C C . ALA A 1 259 ? -20.004 6.002 28.500 1.00 87.38 259 ALA A C 1
ATOM 1964 O O . ALA A 1 259 ? -21.083 6.413 28.921 1.00 87.38 259 ALA A O 1
ATOM 1965 N N . SER A 1 260 ? -19.840 5.606 27.234 1.00 78.19 260 SER A N 1
ATOM 1966 C CA . SER A 1 260 ? -20.910 5.632 26.224 1.00 78.19 260 SER A CA 1
ATOM 1967 C C . SER A 1 260 ? -21.821 4.399 26.261 1.00 78.19 260 SER A C 1
ATOM 1969 O O . SER A 1 260 ? -22.828 4.367 25.558 1.00 78.19 260 SER A O 1
ATOM 1971 N N . ASN A 1 261 ? -21.474 3.381 27.053 1.00 64.75 261 ASN A N 1
ATOM 1972 C CA . ASN A 1 261 ? -22.273 2.172 27.234 1.00 64.75 261 ASN A CA 1
ATOM 1973 C C . ASN A 1 261 ? -22.276 1.751 28.718 1.00 64.75 261 ASN A C 1
ATOM 1975 O O . ASN A 1 261 ? -21.746 0.683 29.047 1.00 64.75 261 ASN A O 1
ATOM 1979 N N . PRO A 1 262 ? -22.814 2.596 29.624 1.00 54.12 262 PRO A N 1
ATOM 1980 C CA . PRO A 1 262 ? -23.008 2.211 31.013 1.00 54.12 262 PRO A CA 1
ATOM 1981 C C . PRO A 1 262 ? -24.053 1.097 30.997 1.00 54.12 262 PRO A C 1
ATOM 1983 O O . PRO A 1 262 ? -25.174 1.330 30.555 1.00 54.12 262 PRO A O 1
ATOM 1986 N N . GLY A 1 263 ? -23.645 -0.123 31.345 1.00 55.69 263 GLY A N 1
ATOM 1987 C CA . GLY A 1 263 ? -24.426 -1.342 31.128 1.00 55.69 263 GLY A CA 1
ATOM 1988 C C . GLY A 1 263 ? -25.924 -1.219 31.438 1.00 55.69 263 GLY A C 1
ATOM 1989 O O . GLY A 1 263 ? -26.322 -0.545 32.388 1.00 55.69 263 GLY A O 1
ATOM 1990 N N . ILE A 1 264 ? -26.723 -1.893 30.602 1.00 43.00 264 ILE A N 1
ATOM 1991 C CA . ILE A 1 264 ? -28.100 -2.310 30.908 1.00 43.00 264 ILE A CA 1
ATOM 1992 C C . ILE A 1 264 ? -28.117 -3.049 32.250 1.00 43.00 264 ILE A C 1
ATOM 1994 O O . ILE A 1 264 ? -27.206 -3.887 32.452 1.00 43.00 264 ILE A O 1
#

Nearest PDB structures (foldseek):
  2q7f-assembly2_B  TM=8.250E-01  e=1.158E-07  Bacillus subtilis
  6q6h-assembly1_J  TM=7.510E-01  e=4.014E-07  Homo sapiens
  9gaw-assembly1_J  TM=7.314E-01  e=6.841E-07  Homo sapiens
  5nnr-assembly1_A  TM=7.313E-01  e=2.711E-06  Thermochaetoides thermophila
  6q6h-assembly1_U  TM=7.747E-01  e=1.174E-05  Homo sapiens

Secondary structure (DSSP, 8-state):
-PPPP-----------------------PPP-----------------------PPP----PPPPPPHHHHHHHHHHHHHHHHHHHHTT-HHHHHHHHHHHHHH-TT-HHHHHHHHHHHHHTT-HHHHHHHHHHHHHH-TT-HHHHHHHHHHHHHTT-HHHHHHHHHHHHHH-TT-HHHHHHHHHHHHHTT-HHHHHHHHHHHHHH-TT-HHHHHHHHHHHHHTT-HHHHHHHHHHHHHH-TTSTTHHHHHHHHHHHHHT----

Solvent-accessible surface area (backbone atoms only — not comparable to full-atom values): 15187 Å² total; per-residue (Å²): 137,84,81,85,82,81,80,81,79,80,78,79,82,79,76,82,77,86,88,80,86,87,81,88,88,87,86,86,86,84,88,86,81,87,89,86,90,87,88,84,84,88,82,89,84,82,94,73,93,73,76,91,77,80,72,76,78,79,74,82,74,72,74,82,81,72,57,67,73,55,34,49,51,52,15,53,49,25,35,51,52,13,50,55,27,46,77,71,66,39,49,70,59,13,35,54,24,12,51,49,11,29,71,50,31,79,80,40,32,66,28,25,38,51,31,16,52,40,28,46,75,70,74,34,55,87,68,12,50,64,29,26,54,47,16,32,67,70,42,73,77,48,30,68,44,32,39,53,42,14,47,54,26,47,78,70,67,39,40,68,63,12,35,54,26,16,53,52,15,33,71,64,42,72,79,45,31,67,43,26,39,53,30,13,54,36,25,47,76,69,67,38,30,72,62,14,39,57,27,28,53,51,16,39,69,65,38,75,87,47,53,72,52,30,56,55,36,19,51,30,25,50,74,62,70,34,58,70,61,16,44,55,33,41,52,51,27,45,70,75,39,64,83,44,91,59,34,66,60,49,52,52,52,45,52,52,56,46,70,75,53,69,76,132

pLDDT: mean 81.24, std 26.25, range [25.61, 98.88]

Sequence (264 aa):
MAEPQESHATASKTRWAKVGGTVLFFGAIAFFVGGDPSPVASQRAGASTVGPVRLPAAAESTPPVAPEGRLLHDAVNARITGGAAYAQGNFDQARADYEAAVSANPEDAEARNNLAQVLMRQNLPSVALPHFDEAVRVDPGKWAFRFNRARAYAETNRLRDAADEYQAAAKLFPEDYATHYNLGLTQIKLKQYPEAVGALEQAVQLAPGEPSFLITLGTAYVATQNPARAKATFEQFLQQAPDDPEAPRVRELLTALDASNPGI

Foldseek 3Di:
DDDDDDPPDDDPDDDDDDPDDDDDDDDDDDDDDDDDDDDDDDDDDDDDDDPDDPDPPPPPCPDDDDPLVVLQVQLVVLCVVLVVCVVVVVLVSNLVSLVSNCVSPVLPLSSLLSNLVSCVVVVNLVVSLVSLVSSCVSPVLQLVSLQSNLVSCVVVVVLVSSLVSLVSSCVSPVLDLVSLQVNLVSCVVVLVLVSSLVSLVSSCVSCVLDLVSLQSNLVSCVSVVNLVSSLVSLVSSCVNCVPDPCNVVSVVVNVVSCVVDVDD

Mean predicted aligned error: 13.44 Å